Protein AF-A0A9P7J6Y4-F1 (afdb_monomer_lite)

Organism: NCBI:txid116603

Sequence (210 aa):
KTNIHIVAGDLIFDPNRITFMTLHFDVANHLHKDREAFKLTNIYGNPARERFLTIYTKHQCSSVRNSFHELLRDSVIGDDTSTLSDFIYDCSNRFRRAGGNSDLGHPVRTRLAILHRFAYENPHLLDWAEEEDESLSTPSAEDAKDSPIGEPLKKKRKRGQGGRTTKGEDFWSKVEMWFEARQKQWGDSWGTPGWTAYVCLTVWLHIKLT

Radius of gyration: 19.56 Å; chains: 1; bounding box: 46×41×61 Å

Foldseek 3Di:
DQDLLLVLLQQVLDLQDLALQCSLVVSLVVCVVCVVVSVNPVQPPDPVSVVLVSLVSNLSSLVNVLVLLVLLLQCQDDPNNDFLVVSLQVSCQRRPPPHRPDDDPPSSSLSSLVSSVVCNVCVVQSLDRPDRPPVSPRPPPDPDDDDDDDDDDDPPPPRDDDDDDDPLSHPSSVSSVVVVVQCVVQNSDCPGPSNVVVSVVSVVVSVVVD

Structure (mmCIF, N/CA/C/O backbone):
data_AF-A0A9P7J6Y4-F1
#
_entry.id   AF-A0A9P7J6Y4-F1
#
loop_
_atom_site.group_PDB
_atom_site.id
_atom_site.type_symbol
_atom_site.label_atom_id
_atom_site.label_alt_id
_atom_site.label_comp_id
_atom_site.label_asym_id
_atom_site.label_entity_id
_atom_site.label_seq_id
_atom_site.pdbx_PDB_ins_code
_atom_site.Cartn_x
_atom_site.Cartn_y
_atom_site.Cartn_z
_atom_site.occupancy
_atom_site.B_iso_or_equiv
_atom_site.auth_seq_id
_atom_site.auth_comp_id
_atom_site.auth_asym_id
_atom_site.auth_atom_id
_atom_site.pdbx_PDB_model_num
ATOM 1 N N . LYS A 1 1 ? -5.327 -7.037 22.271 1.00 44.28 1 LYS A N 1
ATOM 2 C CA . LYS A 1 1 ? -5.093 -5.622 21.899 1.00 44.28 1 LYS A CA 1
ATOM 3 C C . LYS A 1 1 ? -5.439 -5.480 20.426 1.00 44.28 1 LYS A C 1
ATOM 5 O O . LYS A 1 1 ? -4.933 -6.275 19.645 1.00 44.28 1 LYS A O 1
ATOM 10 N N . THR A 1 2 ? -6.320 -4.550 20.068 1.00 60.53 2 THR A N 1
ATOM 11 C CA . THR A 1 2 ? -6.608 -4.225 18.664 1.00 60.53 2 THR A CA 1
ATOM 12 C C . THR A 1 2 ? -5.381 -3.566 18.076 1.00 60.53 2 THR A C 1
ATOM 14 O O . THR A 1 2 ? -5.008 -2.478 18.504 1.00 60.53 2 THR A O 1
ATOM 17 N N . ASN A 1 3 ? -4.702 -4.260 17.169 1.00 85.06 3 ASN A N 1
ATOM 18 C CA . ASN A 1 3 ? -3.502 -3.726 16.555 1.00 85.06 3 ASN A CA 1
ATOM 19 C C . ASN A 1 3 ? -3.890 -3.045 15.242 1.00 85.06 3 ASN A C 1
ATOM 21 O O . ASN A 1 3 ? -3.873 -3.666 14.183 1.00 85.06 3 ASN A O 1
ATOM 25 N N . ILE A 1 4 ? -4.296 -1.776 15.338 1.00 92.44 4 ILE A N 1
ATOM 26 C CA . ILE A 1 4 ? -4.683 -0.937 14.190 1.00 92.44 4 ILE A CA 1
ATOM 27 C C . ILE A 1 4 ? -3.567 -0.913 13.139 1.00 92.44 4 ILE A C 1
ATOM 29 O O . ILE A 1 4 ? -3.855 -0.909 11.949 1.00 92.44 4 ILE A O 1
ATOM 33 N N . HIS A 1 5 ? -2.308 -1.002 13.575 1.00 92.56 5 HIS A N 1
ATOM 34 C CA . HIS A 1 5 ? -1.152 -1.141 12.696 1.00 92.56 5 HIS A CA 1
ATOM 35 C C . HIS A 1 5 ? -1.221 -2.401 11.820 1.00 92.56 5 HIS A C 1
ATOM 37 O O . HIS A 1 5 ? -0.948 -2.322 10.632 1.00 92.56 5 HIS A O 1
ATOM 43 N N . ILE A 1 6 ? -1.637 -3.550 12.372 1.00 91.50 6 ILE A N 1
ATOM 44 C CA . ILE A 1 6 ? -1.804 -4.794 11.597 1.00 91.50 6 ILE A CA 1
ATOM 45 C C . ILE A 1 6 ? -2.938 -4.640 10.584 1.00 91.50 6 ILE A C 1
ATOM 47 O O . ILE A 1 6 ? -2.778 -5.036 9.439 1.00 91.50 6 ILE A O 1
ATOM 51 N N . VAL A 1 7 ? -4.062 -4.029 10.974 1.00 94.00 7 VAL A N 1
ATOM 52 C CA . VAL A 1 7 ? -5.184 -3.788 10.047 1.00 94.00 7 VAL A CA 1
ATOM 53 C C . VAL A 1 7 ? -4.759 -2.857 8.908 1.00 94.00 7 VAL A C 1
ATOM 55 O O . VAL A 1 7 ? -5.072 -3.116 7.750 1.00 94.00 7 VAL A O 1
ATOM 58 N N . ALA A 1 8 ? -4.022 -1.792 9.226 1.00 95.94 8 ALA A N 1
ATOM 59 C CA . ALA A 1 8 ? -3.450 -0.892 8.232 1.00 95.94 8 ALA A CA 1
ATOM 60 C C . ALA A 1 8 ? -2.421 -1.606 7.337 1.00 95.94 8 ALA A C 1
ATOM 62 O O . ALA A 1 8 ? -2.424 -1.372 6.134 1.00 95.94 8 ALA A O 1
ATOM 63 N N . GLY A 1 9 ? -1.601 -2.499 7.902 1.00 94.31 9 GLY A N 1
ATOM 64 C CA . GLY A 1 9 ? -0.662 -3.367 7.186 1.00 94.31 9 GLY A CA 1
ATOM 65 C C . GLY A 1 9 ? -1.358 -4.295 6.188 1.00 94.31 9 GLY A C 1
ATOM 66 O O . GLY A 1 9 ? -1.033 -4.299 5.005 1.00 94.31 9 GLY A O 1
ATOM 67 N N . ASP A 1 10 ? -2.390 -5.011 6.629 1.00 92.44 10 ASP A N 1
ATOM 68 C CA . ASP A 1 10 ? -3.159 -5.899 5.755 1.00 92.44 10 ASP A CA 1
ATOM 69 C C . ASP A 1 10 ? -3.843 -5.105 4.628 1.00 92.44 10 ASP A C 1
ATOM 71 O O . ASP A 1 10 ? -3.805 -5.509 3.466 1.00 92.44 10 ASP A O 1
ATOM 75 N N . LEU A 1 11 ? -4.424 -3.941 4.946 1.00 95.00 11 LEU A N 1
ATOM 76 C CA . LEU A 1 11 ? -5.097 -3.096 3.958 1.00 95.00 11 LEU A CA 1
ATOM 77 C C . LEU A 1 11 ? -4.126 -2.433 2.981 1.00 95.00 11 LEU A C 1
ATOM 79 O O . LEU A 1 11 ? -4.446 -2.365 1.796 1.00 95.00 11 LEU A O 1
ATOM 83 N N . ILE A 1 12 ? -2.953 -1.956 3.419 1.00 95.31 12 ILE A N 1
ATOM 84 C CA . ILE A 1 12 ? -1.948 -1.407 2.493 1.00 95.31 12 ILE A CA 1
ATOM 85 C C . ILE A 1 12 ? -1.415 -2.494 1.556 1.00 95.31 12 ILE A C 1
ATOM 87 O O . ILE A 1 12 ? -1.011 -2.187 0.434 1.00 95.31 12 ILE A O 1
ATOM 91 N N . PHE A 1 13 ? -1.458 -3.757 1.985 1.00 91.50 13 PHE A N 1
ATOM 92 C CA . PHE A 1 13 ? -1.005 -4.924 1.234 1.00 91.50 13 PHE A CA 1
ATOM 93 C C . PHE A 1 13 ? -2.084 -5.550 0.330 1.00 91.50 13 PHE A C 1
ATOM 95 O O . PHE A 1 13 ? -1.788 -6.480 -0.421 1.00 91.50 13 PHE A O 1
ATOM 102 N N . ASP A 1 14 ? -3.309 -5.016 0.338 1.00 92.38 14 ASP A N 1
ATOM 103 C CA . ASP A 1 14 ? -4.409 -5.454 -0.529 1.00 92.38 14 ASP A CA 1
ATOM 104 C C . ASP A 1 14 ? -3.998 -5.391 -2.019 1.00 92.38 14 ASP A C 1
ATOM 106 O O . ASP A 1 14 ? -3.542 -4.340 -2.490 1.00 92.38 14 ASP A O 1
ATOM 110 N N . PRO A 1 15 ? -4.142 -6.488 -2.791 1.00 92.00 15 PRO A N 1
ATOM 111 C CA . PRO A 1 15 ? -3.762 -6.528 -4.203 1.00 92.00 15 PRO A CA 1
ATOM 112 C C . PRO A 1 15 ? -4.526 -5.547 -5.099 1.00 92.00 15 PRO A C 1
ATOM 114 O O . PRO A 1 15 ? -4.040 -5.232 -6.181 1.00 92.00 15 PRO A O 1
ATOM 117 N N . ASN A 1 16 ? -5.700 -5.069 -4.689 1.00 91.69 16 ASN A N 1
ATOM 118 C CA . ASN A 1 16 ? -6.530 -4.165 -5.489 1.00 91.69 16 ASN A CA 1
ATOM 119 C C . ASN A 1 16 ? -6.402 -2.700 -5.055 1.00 91.69 16 ASN A C 1
ATOM 121 O O . ASN A 1 16 ? -7.005 -1.816 -5.665 1.00 91.69 16 ASN A O 1
ATOM 125 N N . ARG A 1 17 ? -5.621 -2.413 -4.008 1.00 94.31 17 ARG A N 1
ATOM 126 C CA . ARG A 1 17 ? -5.471 -1.052 -3.499 1.00 94.31 17 ARG A CA 1
ATOM 127 C C . ARG A 1 17 ? -4.563 -0.218 -4.394 1.00 94.31 17 ARG A C 1
ATOM 129 O O . ARG A 1 17 ? -3.351 -0.430 -4.442 1.00 94.31 17 ARG A O 1
ATOM 136 N N . ILE A 1 18 ? -5.151 0.805 -4.997 1.00 94.31 18 ILE A N 1
ATOM 137 C CA . ILE A 1 18 ? -4.430 1.875 -5.695 1.00 94.31 18 ILE A CA 1
ATOM 138 C C . ILE A 1 18 ? -4.430 3.197 -4.923 1.00 94.31 18 ILE A C 1
ATOM 140 O O . ILE A 1 18 ? -3.689 4.093 -5.298 1.00 94.31 18 ILE A O 1
ATOM 144 N N . THR A 1 19 ? -5.224 3.301 -3.849 1.00 95.06 19 THR A N 1
ATOM 145 C CA . THR A 1 19 ? -5.326 4.480 -2.980 1.00 95.06 19 THR A CA 1
ATOM 146 C C . THR A 1 19 ? -4.636 4.248 -1.633 1.00 95.06 19 THR A C 1
ATOM 148 O O . THR A 1 19 ? -4.929 3.308 -0.892 1.00 95.06 19 THR A O 1
ATOM 151 N N . PHE A 1 20 ? -3.711 5.127 -1.289 1.00 95.44 20 PHE A N 1
ATOM 152 C CA . PHE A 1 20 ? -2.847 5.111 -0.116 1.00 95.44 20 PHE A CA 1
ATOM 153 C C . PHE A 1 20 ? -3.149 6.292 0.820 1.00 95.44 20 PHE A C 1
ATOM 155 O O . PHE A 1 20 ? -3.147 6.142 2.046 1.00 95.44 20 PHE A O 1
ATOM 162 N N . MET A 1 21 ? -3.489 7.462 0.281 1.00 94.56 21 MET A N 1
ATOM 163 C CA . MET A 1 21 ? -3.752 8.675 1.059 1.00 94.56 21 MET A CA 1
ATOM 164 C C . MET A 1 21 ? -5.022 8.558 1.908 1.00 94.56 21 MET A C 1
ATOM 166 O O . MET A 1 21 ? -5.104 9.103 3.014 1.00 94.56 21 MET A O 1
ATOM 170 N N . THR A 1 22 ? -5.975 7.753 1.449 1.00 95.38 22 THR A N 1
ATOM 171 C CA . THR A 1 22 ? -7.260 7.491 2.107 1.00 95.38 22 THR A CA 1
ATOM 172 C C . THR A 1 22 ? -7.281 6.221 2.963 1.00 95.38 22 THR A C 1
ATOM 174 O O . THR A 1 22 ? -8.330 5.892 3.511 1.00 95.38 22 THR A O 1
ATOM 177 N N . LEU A 1 23 ? -6.134 5.554 3.180 1.00 96.88 23 LEU A N 1
ATOM 178 C CA . LEU A 1 23 ? -6.031 4.296 3.948 1.00 96.88 23 LEU A CA 1
ATOM 179 C C . LEU A 1 23 ? -6.725 4.356 5.321 1.00 96.88 23 LEU A C 1
ATOM 181 O O . LEU A 1 23 ? -7.363 3.400 5.754 1.00 96.88 23 LEU A O 1
ATOM 185 N N . HIS A 1 24 ? -6.635 5.499 6.002 1.00 96.69 24 HIS A N 1
ATOM 186 C CA . HIS A 1 24 ? -7.235 5.694 7.319 1.00 96.69 24 HIS A CA 1
ATOM 187 C C . HIS A 1 24 ? -8.768 5.624 7.320 1.00 96.69 24 HIS A C 1
ATOM 189 O O . HIS A 1 24 ? -9.342 5.211 8.328 1.00 96.69 24 HIS A O 1
ATOM 195 N N . PHE A 1 25 ? -9.435 5.984 6.218 1.00 97.25 25 PHE A N 1
ATOM 196 C CA . PHE A 1 25 ? -10.884 5.818 6.094 1.00 97.25 25 PHE A CA 1
ATOM 197 C C . PHE A 1 25 ? -11.259 4.339 6.019 1.00 97.25 25 PHE A C 1
ATOM 199 O O . PHE A 1 25 ? -12.181 3.906 6.708 1.00 97.25 25 PHE A O 1
ATOM 206 N N . ASP A 1 26 ? -10.507 3.547 5.257 1.00 97.25 26 ASP A N 1
ATOM 207 C CA . ASP A 1 26 ? -10.752 2.110 5.127 1.00 97.25 26 ASP A CA 1
ATOM 208 C C . ASP A 1 26 ? -10.489 1.369 6.437 1.00 97.25 26 ASP A C 1
ATOM 210 O O . ASP A 1 26 ? -11.295 0.535 6.854 1.00 97.25 26 ASP A O 1
ATOM 214 N N . VAL A 1 27 ? -9.409 1.729 7.139 1.00 96.94 27 VAL A N 1
ATOM 215 C CA . VAL A 1 27 ? -9.121 1.202 8.478 1.00 96.94 27 VAL A CA 1
ATOM 216 C C . VAL A 1 27 ? -10.241 1.577 9.451 1.00 96.94 27 VAL A C 1
ATOM 218 O O . VAL A 1 27 ? -10.748 0.703 10.149 1.00 96.94 27 VAL A O 1
ATOM 221 N N . ALA A 1 28 ? -10.680 2.839 9.483 1.00 96.38 28 ALA A N 1
ATOM 222 C CA . ALA A 1 28 ? -11.767 3.274 10.364 1.00 96.38 28 ALA A CA 1
ATOM 223 C C . ALA A 1 28 ? -13.086 2.537 10.073 1.00 96.38 28 ALA A C 1
ATOM 225 O O . ALA A 1 28 ? -13.770 2.104 11.004 1.00 96.38 28 ALA A O 1
ATOM 226 N N . ASN A 1 29 ? -13.410 2.335 8.793 1.00 96.50 29 ASN A N 1
ATOM 227 C CA . ASN A 1 29 ? -14.579 1.573 8.361 1.00 96.50 29 ASN A CA 1
ATOM 228 C C . ASN A 1 29 ? -14.500 0.106 8.809 1.00 96.50 29 ASN A C 1
ATOM 230 O O . ASN A 1 29 ? -15.494 -0.440 9.288 1.00 96.50 29 ASN A O 1
ATOM 234 N N . HIS A 1 30 ? -13.330 -0.526 8.692 1.00 95.00 30 HIS A N 1
ATOM 235 C CA . HIS A 1 30 ? -13.099 -1.897 9.154 1.00 95.00 30 HIS A CA 1
ATOM 236 C C . HIS A 1 30 ? -13.257 -2.001 10.680 1.00 95.00 30 HIS A C 1
ATOM 238 O O . HIS A 1 30 ? -14.009 -2.842 11.169 1.00 95.00 30 HIS A O 1
ATOM 244 N N . LEU A 1 31 ? -12.643 -1.086 11.437 1.00 95.25 31 LEU A N 1
ATOM 245 C CA . LEU A 1 31 ? -12.774 -1.036 12.898 1.00 95.25 31 LEU A CA 1
ATOM 246 C C . LEU A 1 31 ? -14.225 -0.825 13.351 1.00 95.25 31 LEU A C 1
ATOM 248 O O . LEU A 1 31 ? -14.620 -1.369 14.381 1.00 95.25 31 LEU A O 1
ATOM 252 N N . HIS A 1 32 ? -15.017 -0.060 12.593 1.00 95.25 32 HIS A N 1
ATOM 253 C CA . HIS A 1 32 ? -16.421 0.182 12.913 1.00 95.25 32 HIS A CA 1
ATOM 254 C C . HIS A 1 32 ? -17.291 -1.053 12.675 1.00 95.25 32 HIS A C 1
ATOM 256 O O . HIS A 1 32 ? -18.095 -1.403 13.541 1.00 95.25 32 HIS A O 1
ATOM 262 N N . LYS A 1 33 ? -17.115 -1.721 11.526 1.00 95.31 33 LYS A N 1
ATOM 263 C CA . LYS A 1 33 ? -17.842 -2.952 11.177 1.00 95.31 33 LYS A CA 1
ATOM 264 C C . LYS A 1 33 ? -17.574 -4.064 12.192 1.00 95.31 33 LYS A C 1
ATOM 266 O O . LYS A 1 33 ? -18.517 -4.663 12.696 1.00 95.31 33 LYS A O 1
ATOM 271 N N . ASP A 1 34 ? -16.313 -4.232 12.584 1.00 93.75 34 ASP A N 1
ATOM 272 C CA . ASP A 1 34 ? -15.872 -5.315 13.470 1.00 93.75 34 ASP A CA 1
ATOM 273 C C . ASP A 1 34 ? -15.613 -4.839 14.907 1.00 93.75 34 ASP A C 1
ATOM 275 O O . ASP A 1 34 ? -14.805 -5.405 15.652 1.00 93.75 34 ASP A O 1
ATOM 279 N N . ARG A 1 35 ? -16.310 -3.778 15.331 1.00 93.44 35 ARG A N 1
ATOM 280 C CA . ARG A 1 35 ? -16.108 -3.138 16.641 1.00 93.44 35 ARG A CA 1
ATOM 281 C C . ARG A 1 35 ? -16.234 -4.097 17.822 1.00 93.44 35 ARG A C 1
ATOM 283 O O . ARG A 1 35 ? -15.576 -3.891 18.837 1.00 93.44 35 ARG A O 1
ATOM 290 N N . GLU A 1 36 ? -17.052 -5.140 17.713 1.00 93.25 36 GLU A N 1
ATOM 291 C CA . GLU A 1 36 ? -17.196 -6.166 18.751 1.00 93.25 36 GLU A CA 1
ATOM 292 C C . GLU A 1 36 ? -15.960 -7.064 18.829 1.00 93.25 36 GLU A C 1
ATOM 294 O O . GLU A 1 36 ? -15.376 -7.218 19.905 1.00 93.25 36 GLU A O 1
ATOM 299 N N . ALA A 1 37 ? -15.491 -7.566 17.684 1.00 90.94 37 ALA A N 1
ATOM 300 C CA . ALA A 1 37 ? -14.279 -8.379 17.589 1.00 90.94 37 ALA A CA 1
ATOM 301 C C . ALA A 1 37 ? -13.040 -7.609 18.079 1.00 90.94 37 ALA A C 1
ATOM 303 O O . ALA A 1 37 ? -12.168 -8.165 18.754 1.00 90.94 37 ALA A O 1
ATOM 304 N N . PHE A 1 38 ? -12.997 -6.303 17.810 1.00 90.94 38 PHE A N 1
ATOM 305 C CA . PHE A 1 38 ? -11.945 -5.402 18.273 1.00 90.94 38 PHE A CA 1
ATOM 306 C C . PHE A 1 38 ? -12.172 -4.827 19.680 1.00 90.94 38 PHE A C 1
ATOM 308 O O . PHE A 1 38 ? -11.339 -4.055 20.159 1.00 90.94 38 PHE A O 1
ATOM 315 N N . LYS A 1 39 ? -13.256 -5.200 20.374 1.00 93.12 39 LYS A N 1
ATOM 316 C CA . LYS A 1 39 ? -13.594 -4.703 21.722 1.00 93.12 39 LYS A CA 1
ATOM 317 C C . LYS A 1 39 ? -13.647 -3.164 21.809 1.00 93.12 39 LYS A C 1
ATOM 319 O O . LYS A 1 39 ? -13.233 -2.584 22.808 1.00 93.12 39 LYS A O 1
ATOM 324 N N . LEU A 1 40 ? -14.148 -2.512 20.758 1.00 94.06 40 LEU A N 1
ATOM 325 C CA . LEU A 1 40 ? -14.307 -1.055 20.620 1.00 94.06 40 LEU A CA 1
ATOM 326 C C . LEU A 1 40 ? -15.755 -0.589 20.854 1.00 94.06 40 LEU A C 1
ATOM 328 O O . LEU A 1 40 ? -16.098 0.555 20.560 1.00 94.06 40 LEU A O 1
ATOM 332 N N . THR A 1 41 ? -16.629 -1.452 21.373 1.00 94.62 41 THR A N 1
ATOM 333 C CA . THR A 1 41 ? -18.056 -1.147 21.595 1.00 94.62 41 THR A CA 1
ATOM 334 C C . THR A 1 41 ? -18.288 0.042 22.526 1.00 94.62 41 THR A C 1
ATOM 336 O O . THR A 1 41 ? -19.287 0.733 22.390 1.00 94.62 41 THR A O 1
ATOM 339 N N . ASN A 1 42 ? -17.357 0.318 23.442 1.00 95.38 42 ASN A N 1
ATOM 340 C CA . ASN A 1 42 ? -17.408 1.457 24.361 1.00 95.38 42 ASN A CA 1
ATOM 341 C C . ASN A 1 42 ? -16.839 2.765 23.774 1.00 95.38 42 ASN A C 1
ATOM 343 O O . ASN A 1 42 ? -16.882 3.800 24.448 1.00 95.38 42 ASN A O 1
ATOM 347 N N . ILE A 1 43 ? -16.239 2.718 22.583 1.00 95.00 43 ILE A N 1
ATOM 348 C CA . ILE A 1 43 ? -15.723 3.893 21.874 1.00 95.00 43 ILE A CA 1
ATOM 349 C C . ILE A 1 43 ? -16.824 4.474 21.000 1.00 95.00 43 ILE A C 1
ATOM 351 O O . ILE A 1 43 ? -17.112 5.665 21.101 1.00 95.00 43 ILE A O 1
ATOM 355 N N . TYR A 1 44 ? -17.447 3.628 20.179 1.00 94.62 44 TYR A N 1
ATOM 356 C CA . TYR A 1 44 ? -18.498 4.056 19.265 1.00 94.62 44 TYR A CA 1
ATOM 357 C C . TYR A 1 44 ? -19.752 4.504 20.029 1.00 94.62 44 TYR A C 1
ATOM 359 O O . TYR A 1 44 ? -20.206 3.826 20.948 1.00 94.62 44 TYR A O 1
ATOM 367 N N . GLY A 1 45 ? -20.295 5.663 19.657 1.00 94.50 45 GLY A N 1
ATOM 368 C CA . GLY A 1 45 ? -21.369 6.361 20.368 1.00 94.50 45 GLY A CA 1
ATOM 369 C C . GLY A 1 45 ? -20.881 7.425 21.360 1.00 94.50 45 GLY A C 1
ATOM 370 O O . GLY A 1 45 ? -21.698 8.172 21.894 1.00 94.50 45 GLY A O 1
ATOM 371 N N . ASN A 1 46 ? -19.567 7.543 21.596 1.00 97.12 46 ASN A N 1
ATOM 372 C CA . ASN A 1 46 ? -18.980 8.617 22.398 1.00 97.12 46 ASN A CA 1
ATOM 373 C C . ASN A 1 46 ? -18.095 9.531 21.520 1.00 97.12 46 ASN A C 1
ATOM 375 O O . ASN A 1 46 ? -16.981 9.133 21.170 1.00 97.12 46 ASN A O 1
ATOM 379 N N . PRO A 1 47 ? -18.516 10.780 21.229 1.00 95.94 47 PRO A N 1
ATOM 380 C CA . PRO A 1 47 ? -17.799 11.666 20.305 1.00 95.94 47 PRO A CA 1
ATOM 381 C C . PRO A 1 47 ? -16.340 11.949 20.687 1.00 95.94 47 PRO A C 1
ATOM 383 O O . PRO A 1 47 ? -15.472 12.048 19.821 1.00 95.94 47 PRO A O 1
ATOM 386 N N . ALA A 1 48 ? -16.040 12.062 21.985 1.00 96.00 48 ALA A N 1
ATOM 387 C CA . ALA A 1 48 ? -14.679 12.316 22.450 1.00 96.00 48 ALA A CA 1
ATOM 388 C C . ALA A 1 48 ? -13.767 11.102 22.210 1.00 96.00 48 ALA A C 1
ATOM 390 O O . ALA A 1 48 ? -12.642 11.254 21.728 1.00 96.00 48 ALA A O 1
ATOM 391 N N . ARG A 1 49 ? -14.263 9.889 22.490 1.00 95.56 49 ARG A N 1
ATOM 392 C CA . ARG A 1 49 ? -13.513 8.644 22.258 1.00 95.56 49 ARG A CA 1
ATOM 393 C C . ARG A 1 49 ? -13.342 8.355 20.769 1.00 95.56 49 ARG A C 1
ATOM 395 O O . ARG A 1 49 ? -12.256 7.956 20.359 1.00 95.56 49 ARG A O 1
ATOM 402 N N . GLU A 1 50 ? -14.367 8.603 19.956 1.00 95.94 50 GLU A N 1
ATOM 403 C CA . GLU A 1 50 ? -14.284 8.464 18.497 1.00 95.94 50 GLU A CA 1
ATOM 404 C C . GLU A 1 50 ? -13.270 9.433 17.881 1.00 95.94 50 GLU A C 1
ATOM 406 O O . GLU A 1 50 ? -12.482 9.040 17.014 1.00 95.94 50 GLU A O 1
ATOM 411 N N . ARG A 1 51 ? -13.218 10.680 18.368 1.00 95.44 51 ARG A N 1
ATOM 412 C CA . ARG A 1 51 ? -12.194 11.646 17.952 1.00 95.44 51 ARG A CA 1
ATOM 413 C C . ARG A 1 51 ? -10.789 11.132 18.263 1.00 95.44 51 ARG A C 1
ATOM 415 O O . ARG A 1 51 ? -9.916 11.194 17.399 1.00 95.44 51 ARG A O 1
ATOM 422 N N . PHE A 1 52 ? -10.579 10.589 19.462 1.00 94.81 52 PHE A N 1
ATOM 423 C CA . PHE A 1 52 ? -9.286 10.032 19.864 1.00 94.81 52 PHE A CA 1
ATOM 424 C C . PHE A 1 52 ? -8.890 8.8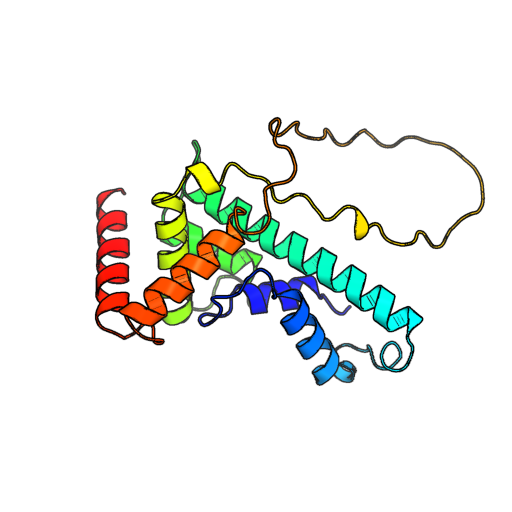21 19.006 1.00 94.81 52 PHE A C 1
ATOM 426 O O . PHE A 1 52 ? -7.766 8.751 18.509 1.00 94.81 52 PHE A O 1
ATOM 433 N N . LEU A 1 53 ? -9.834 7.904 18.761 1.00 95.12 53 LEU A N 1
ATOM 434 C CA . LEU A 1 53 ? -9.627 6.752 17.882 1.00 95.12 53 LEU A CA 1
ATOM 435 C C . LEU A 1 53 ? -9.273 7.189 16.455 1.00 95.12 53 LEU A C 1
ATOM 437 O O . LEU A 1 53 ? -8.394 6.595 15.834 1.00 95.12 53 LEU A O 1
ATOM 441 N N . THR A 1 54 ? -9.914 8.241 15.946 1.00 95.56 54 THR A N 1
ATOM 442 C CA . THR A 1 54 ? -9.647 8.784 14.607 1.00 95.56 54 THR A CA 1
ATOM 443 C C . THR A 1 54 ? -8.221 9.319 14.491 1.00 95.56 54 THR A C 1
ATOM 445 O O . THR A 1 54 ? -7.519 8.973 13.541 1.00 95.56 54 THR A O 1
ATOM 448 N N . ILE A 1 55 ? -7.769 10.123 15.461 1.00 94.69 55 ILE A N 1
ATOM 449 C CA . ILE A 1 55 ? -6.396 10.660 15.493 1.00 94.69 55 ILE A CA 1
ATOM 450 C C . ILE A 1 55 ? -5.387 9.511 15.529 1.00 94.69 55 ILE A C 1
ATOM 452 O O . ILE A 1 55 ? -4.483 9.446 14.695 1.00 94.69 55 ILE A O 1
ATOM 456 N N . TYR A 1 56 ? -5.590 8.557 16.438 1.00 94.75 56 TYR A N 1
ATOM 457 C CA . TYR A 1 56 ? -4.707 7.403 16.569 1.00 94.75 56 TYR A CA 1
ATOM 458 C C . TYR A 1 56 ? -4.678 6.542 15.296 1.00 94.75 56 TYR A C 1
ATOM 460 O O . TYR A 1 56 ? -3.613 6.108 14.862 1.00 94.75 56 TYR A O 1
ATOM 468 N N . THR A 1 57 ? -5.828 6.342 14.645 1.00 95.81 57 THR A N 1
ATOM 469 C CA . THR A 1 57 ? -5.926 5.598 13.379 1.00 95.81 57 THR A CA 1
ATOM 470 C C . THR A 1 57 ? -5.146 6.284 12.264 1.00 95.81 57 THR A C 1
ATOM 472 O O . THR A 1 57 ? -4.373 5.622 11.573 1.00 95.81 57 THR A O 1
ATOM 475 N N . LYS A 1 58 ? -5.286 7.609 12.115 1.00 95.50 58 LYS A N 1
ATOM 476 C CA . LYS A 1 58 ? -4.516 8.390 11.134 1.00 95.50 58 LYS A CA 1
ATOM 477 C C . LYS A 1 58 ? -3.013 8.249 11.357 1.00 95.50 58 LYS A C 1
ATOM 479 O O . LYS A 1 58 ? -2.294 7.957 10.406 1.00 95.50 58 LYS A O 1
ATOM 484 N N . HIS A 1 59 ? -2.566 8.367 12.607 1.00 93.75 59 HIS A N 1
ATOM 485 C CA . HIS A 1 59 ? -1.158 8.203 12.966 1.00 93.75 59 HIS A CA 1
ATOM 486 C C . HIS A 1 59 ? -0.627 6.808 12.595 1.00 93.75 59 HIS A C 1
ATOM 488 O O . HIS A 1 59 ? 0.421 6.688 11.966 1.00 93.75 59 HIS A O 1
ATOM 494 N N . GLN A 1 60 ? -1.360 5.737 12.926 1.00 95.00 60 GLN A N 1
ATOM 495 C CA . GLN A 1 60 ? -0.948 4.374 12.563 1.00 95.00 60 GLN A CA 1
ATOM 496 C C . GLN A 1 60 ? -0.898 4.163 11.046 1.00 95.00 60 GLN A C 1
ATOM 498 O O . GLN A 1 60 ? 0.043 3.552 10.549 1.00 95.00 60 GLN A O 1
ATOM 503 N N . CYS A 1 61 ? -1.865 4.703 10.300 1.00 95.56 61 CYS A N 1
ATOM 504 C CA . CYS A 1 61 ? -1.865 4.606 8.840 1.00 95.56 61 CYS A CA 1
ATOM 505 C C . CYS A 1 61 ? -0.681 5.353 8.221 1.00 95.56 61 CYS A C 1
ATOM 507 O O . CYS A 1 61 ? -0.038 4.814 7.327 1.00 95.56 61 CYS A O 1
ATOM 509 N N . SER A 1 62 ? -0.366 6.553 8.719 1.00 94.19 62 SER A N 1
ATOM 510 C CA . SER A 1 62 ? 0.811 7.311 8.281 1.00 94.19 62 SER A CA 1
ATOM 511 C C . SER A 1 62 ? 2.097 6.532 8.549 1.00 94.19 62 SER A C 1
ATOM 513 O O . SER A 1 62 ? 2.918 6.381 7.655 1.00 94.19 62 SER A O 1
ATOM 515 N N . SER A 1 63 ? 2.243 5.961 9.748 1.00 93.31 63 SER A N 1
ATOM 516 C CA . SER A 1 63 ? 3.410 5.150 10.109 1.00 93.31 63 SER A CA 1
ATOM 517 C C . SER A 1 63 ? 3.582 3.927 9.198 1.00 93.31 63 SER A C 1
ATOM 519 O O . SER A 1 63 ? 4.690 3.665 8.731 1.00 93.31 63 SER A O 1
ATOM 521 N N . VAL A 1 64 ? 2.495 3.208 8.890 1.00 95.38 64 VAL A N 1
ATOM 522 C CA . VAL A 1 64 ? 2.522 2.055 7.973 1.00 95.38 64 VAL A CA 1
ATOM 523 C C . VAL A 1 64 ? 2.908 2.475 6.555 1.00 95.38 64 VAL A C 1
ATOM 525 O O . VAL A 1 64 ? 3.767 1.837 5.949 1.00 95.38 64 VAL A O 1
ATOM 528 N N . ARG A 1 65 ? 2.322 3.560 6.031 1.00 95.38 65 ARG A N 1
ATOM 529 C CA . ARG A 1 65 ? 2.682 4.096 4.708 1.00 95.38 65 ARG A CA 1
ATOM 530 C C . ARG A 1 65 ? 4.140 4.522 4.642 1.00 95.38 65 ARG A C 1
ATOM 532 O O . ARG A 1 65 ? 4.822 4.125 3.707 1.00 95.38 65 ARG A O 1
ATOM 539 N N . ASN A 1 66 ? 4.625 5.244 5.650 1.00 93.75 66 ASN A N 1
ATOM 540 C CA . ASN A 1 66 ? 6.019 5.670 5.729 1.00 93.75 66 ASN A CA 1
ATOM 541 C C . ASN A 1 66 ? 6.949 4.459 5.736 1.00 93.75 66 ASN A C 1
ATOM 543 O O . ASN A 1 66 ? 7.895 4.410 4.960 1.00 93.75 66 ASN A O 1
ATOM 547 N N . SER A 1 67 ? 6.644 3.443 6.548 1.00 94.44 67 SER A N 1
ATOM 548 C CA . SER A 1 67 ? 7.436 2.213 6.578 1.00 94.44 67 SER A CA 1
ATOM 549 C C . SER A 1 67 ? 7.443 1.493 5.227 1.00 94.44 67 SER A C 1
ATOM 551 O O . SER A 1 67 ? 8.479 0.973 4.817 1.00 94.44 67 SER A O 1
ATOM 553 N N . PHE A 1 68 ? 6.311 1.477 4.517 1.00 95.69 68 PHE A N 1
ATOM 554 C CA . PHE A 1 68 ? 6.223 0.861 3.196 1.00 95.69 68 PHE A CA 1
ATOM 555 C C . PHE A 1 68 ? 6.981 1.667 2.132 1.00 95.69 68 PHE A C 1
ATOM 557 O O . PHE A 1 68 ? 7.678 1.084 1.303 1.00 95.69 68 PHE A O 1
ATOM 564 N N . HIS A 1 69 ? 6.913 2.997 2.199 1.00 94.69 69 HIS A N 1
ATOM 565 C CA . HIS A 1 69 ? 7.672 3.899 1.338 1.00 94.69 69 HIS A CA 1
ATOM 566 C C . HIS A 1 69 ? 9.182 3.745 1.557 1.00 94.69 69 HIS A C 1
ATOM 568 O O . HIS A 1 69 ? 9.929 3.636 0.590 1.00 94.69 69 HIS A O 1
ATOM 574 N N . GLU A 1 70 ? 9.641 3.664 2.808 1.00 93.38 70 GLU A N 1
ATOM 575 C CA . GLU A 1 70 ? 11.057 3.432 3.107 1.00 93.38 70 GLU A CA 1
ATOM 576 C C . GLU A 1 70 ? 11.549 2.096 2.552 1.00 93.38 70 GLU A C 1
ATOM 578 O O . GLU A 1 70 ? 12.635 2.047 1.991 1.00 93.38 70 GLU A O 1
ATOM 583 N N . LEU A 1 71 ? 10.736 1.040 2.635 1.00 94.06 71 LEU A N 1
ATOM 584 C CA . LEU A 1 71 ? 11.087 -0.267 2.076 1.00 94.06 71 LEU A CA 1
ATOM 585 C C . LEU A 1 71 ? 11.191 -0.217 0.544 1.00 94.06 71 LEU A C 1
ATOM 587 O O . LEU A 1 71 ? 12.137 -0.756 -0.022 1.00 94.06 71 LEU A O 1
ATOM 591 N N . LEU A 1 72 ? 10.266 0.483 -0.123 1.00 94.62 72 LEU A N 1
ATOM 592 C CA . LEU A 1 72 ? 10.360 0.756 -1.560 1.00 94.62 72 LEU A CA 1
ATOM 593 C C . LEU A 1 72 ? 11.636 1.529 -1.898 1.00 94.62 72 LEU A C 1
ATOM 595 O O . LEU A 1 72 ? 12.384 1.094 -2.768 1.00 94.62 72 LEU A O 1
ATOM 599 N N . ARG A 1 73 ? 11.915 2.632 -1.196 1.00 93.88 73 ARG A N 1
ATOM 600 C CA . ARG A 1 73 ? 13.123 3.432 -1.420 1.00 93.88 73 ARG A CA 1
ATOM 601 C C . ARG A 1 73 ? 14.380 2.590 -1.275 1.00 93.88 73 ARG A C 1
ATOM 603 O O . ARG A 1 73 ? 15.187 2.568 -2.195 1.00 93.88 73 ARG A O 1
ATOM 610 N N . ASP A 1 74 ? 14.527 1.911 -0.145 1.00 92.62 74 ASP A N 1
ATOM 611 C CA . ASP A 1 74 ? 15.743 1.171 0.183 1.00 92.62 74 ASP A CA 1
ATOM 612 C C . ASP A 1 74 ? 15.938 -0.024 -0.781 1.00 92.62 74 ASP A C 1
ATOM 614 O O . ASP A 1 74 ? 17.068 -0.407 -1.059 1.00 92.62 74 ASP A O 1
ATOM 618 N N . SER A 1 75 ? 14.860 -0.557 -1.381 1.00 93.44 75 SER A N 1
ATOM 619 C CA . SER A 1 75 ? 14.964 -1.595 -2.421 1.00 93.44 75 SER A CA 1
ATOM 620 C C . SER A 1 75 ? 15.502 -1.099 -3.768 1.00 93.44 75 SER A C 1
ATOM 622 O O . SER A 1 75 ? 16.103 -1.885 -4.497 1.00 93.44 75 SER A O 1
ATOM 624 N N . VAL A 1 76 ? 15.326 0.188 -4.103 1.00 91.69 76 VAL A N 1
ATOM 625 C CA . VAL A 1 76 ? 15.699 0.740 -5.423 1.00 91.69 76 VAL A CA 1
ATOM 626 C C . VAL A 1 76 ? 16.837 1.764 -5.395 1.00 91.69 76 VAL A C 1
ATOM 628 O O . VAL A 1 76 ? 17.444 2.010 -6.436 1.00 91.69 76 VAL A O 1
ATOM 631 N N . ILE A 1 77 ? 17.130 2.373 -4.244 1.00 87.94 77 ILE A N 1
ATOM 632 C CA . ILE A 1 77 ? 18.161 3.401 -4.068 1.00 87.94 77 ILE A CA 1
ATOM 633 C C . ILE A 1 7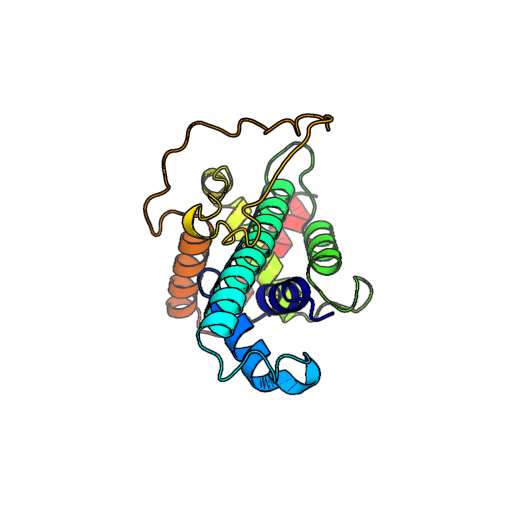7 ? 19.061 3.023 -2.891 1.00 87.94 77 ILE A C 1
ATOM 635 O O . ILE A 1 77 ? 18.582 2.780 -1.786 1.00 87.94 77 ILE A O 1
ATOM 639 N N . GLY A 1 78 ? 20.373 3.101 -3.108 1.00 84.31 78 GLY A N 1
ATOM 640 C CA . GLY A 1 78 ? 21.394 2.935 -2.076 1.00 84.31 78 GLY A CA 1
ATOM 641 C C . GLY A 1 78 ? 22.365 1.809 -2.401 1.00 84.31 78 GLY A C 1
ATOM 642 O O . GLY A 1 78 ? 22.343 1.259 -3.497 1.00 84.31 78 GLY A O 1
ATOM 643 N N . ASP A 1 79 ? 23.218 1.481 -1.437 1.00 80.31 79 ASP A N 1
ATOM 644 C CA . ASP A 1 79 ? 24.176 0.377 -1.570 1.00 80.31 79 ASP A CA 1
ATOM 645 C C . ASP A 1 79 ? 23.511 -0.992 -1.317 1.00 80.31 79 ASP A C 1
ATOM 647 O O . ASP A 1 79 ? 24.004 -2.018 -1.778 1.00 80.31 79 ASP A O 1
ATOM 651 N N . ASP A 1 80 ? 22.357 -0.991 -0.638 1.00 81.12 80 ASP A N 1
ATOM 652 C CA . ASP A 1 80 ? 21.604 -2.180 -0.219 1.00 81.12 80 ASP A CA 1
ATOM 653 C C . ASP A 1 80 ? 20.353 -2.431 -1.092 1.00 81.12 80 ASP A C 1
ATOM 655 O O . ASP A 1 80 ? 19.333 -2.919 -0.599 1.00 81.12 80 ASP A O 1
ATOM 659 N N . THR A 1 81 ? 20.396 -2.088 -2.389 1.00 88.94 81 THR A N 1
ATOM 660 C CA . THR A 1 81 ? 19.281 -2.398 -3.307 1.00 88.94 81 THR A CA 1
ATOM 661 C C . THR A 1 81 ? 19.006 -3.897 -3.336 1.00 88.94 81 THR A C 1
ATOM 663 O O . THR A 1 81 ? 19.941 -4.701 -3.330 1.00 88.94 81 THR A O 1
ATOM 666 N N . SER A 1 82 ? 17.736 -4.283 -3.428 1.00 88.94 82 SER A N 1
ATOM 667 C CA . SER A 1 82 ? 17.325 -5.683 -3.344 1.00 88.94 82 SER A CA 1
ATOM 668 C C . SER A 1 82 ? 16.658 -6.171 -4.626 1.00 88.94 82 SER A C 1
ATOM 670 O O . SER A 1 82 ? 16.169 -5.395 -5.451 1.00 88.94 82 SER A O 1
ATOM 672 N N . THR A 1 83 ? 16.658 -7.490 -4.831 1.00 90.62 83 THR A N 1
ATOM 673 C CA . THR A 1 83 ? 15.933 -8.073 -5.963 1.00 90.62 83 THR A CA 1
ATOM 674 C C . THR A 1 83 ? 14.427 -7.936 -5.744 1.00 90.62 83 THR A C 1
ATOM 676 O O . THR A 1 83 ? 13.951 -7.856 -4.610 1.00 90.62 83 THR A O 1
ATOM 679 N N . LEU A 1 84 ? 13.631 -8.003 -6.817 1.00 90.50 84 LEU A N 1
ATOM 680 C CA . LEU A 1 84 ? 12.168 -8.019 -6.685 1.00 90.50 84 LEU A CA 1
ATOM 681 C C . LEU A 1 84 ? 11.675 -9.147 -5.765 1.00 90.50 84 LEU A C 1
ATOM 683 O O . LEU A 1 84 ? 10.683 -8.974 -5.060 1.00 90.50 84 LEU A O 1
ATOM 687 N N . SER A 1 85 ? 12.353 -10.298 -5.771 1.00 90.44 85 SER A N 1
ATOM 688 C CA . SER A 1 85 ? 11.998 -11.426 -4.908 1.00 90.44 85 SER A CA 1
ATOM 689 C C . SER A 1 85 ? 12.219 -11.091 -3.432 1.00 90.44 85 SER A C 1
ATOM 691 O O . SER A 1 85 ? 11.324 -11.323 -2.618 1.00 90.44 85 SER A O 1
ATOM 693 N N . ASP A 1 86 ? 13.366 -10.497 -3.101 1.00 91.62 86 ASP A N 1
ATOM 694 C CA . ASP A 1 86 ? 13.708 -10.099 -1.731 1.00 91.62 86 ASP A CA 1
ATOM 695 C C . ASP A 1 86 ? 12.795 -8.972 -1.241 1.00 91.62 86 ASP A C 1
ATOM 697 O O . ASP A 1 86 ? 12.223 -9.065 -0.157 1.00 91.62 86 ASP A O 1
ATOM 701 N N . PHE A 1 87 ? 12.544 -7.964 -2.084 1.00 92.75 87 PHE A N 1
ATOM 702 C CA . PHE A 1 87 ? 11.584 -6.897 -1.803 1.00 92.75 87 PHE A CA 1
ATOM 703 C C . PHE A 1 87 ? 10.187 -7.449 -1.481 1.00 92.75 87 PHE A C 1
ATOM 705 O O . PHE A 1 87 ? 9.562 -7.062 -0.489 1.00 92.75 87 PHE A O 1
ATOM 712 N N . ILE A 1 88 ? 9.680 -8.374 -2.304 1.00 92.19 88 ILE A N 1
ATOM 713 C CA . ILE A 1 88 ? 8.370 -9.003 -2.097 1.00 92.19 88 ILE A CA 1
ATOM 714 C C . ILE A 1 88 ? 8.348 -9.784 -0.776 1.00 92.19 88 ILE A C 1
ATOM 716 O O . ILE A 1 88 ? 7.359 -9.712 -0.034 1.00 92.19 88 ILE A O 1
ATOM 720 N N . TYR A 1 89 ? 9.415 -10.524 -0.477 1.00 91.31 89 TYR A N 1
ATOM 721 C CA . TYR A 1 89 ? 9.555 -11.282 0.763 1.00 91.31 89 TYR A CA 1
ATOM 722 C C . TYR A 1 89 ? 9.555 -10.362 1.992 1.00 91.31 89 TYR A C 1
ATOM 724 O O . TYR A 1 89 ? 8.764 -10.569 2.919 1.00 91.31 89 TYR A O 1
ATOM 732 N N . ASP A 1 90 ? 10.345 -9.291 1.965 1.00 91.94 90 ASP A N 1
ATOM 733 C CA . ASP A 1 90 ? 10.431 -8.310 3.046 1.00 91.94 90 ASP A CA 1
ATOM 734 C C . ASP A 1 90 ? 9.104 -7.593 3.285 1.00 91.94 90 ASP A C 1
ATOM 736 O O . ASP A 1 90 ? 8.657 -7.479 4.433 1.00 91.94 90 ASP A O 1
ATOM 740 N N . CYS A 1 91 ? 8.417 -7.172 2.219 1.00 92.75 91 CYS A N 1
ATOM 741 C CA . CYS A 1 91 ? 7.087 -6.581 2.350 1.00 92.75 91 CYS A CA 1
ATOM 742 C C . CYS A 1 91 ? 6.104 -7.553 3.015 1.00 92.75 91 CYS A C 1
ATOM 744 O O . CYS A 1 91 ? 5.326 -7.169 3.891 1.00 92.75 91 CYS A O 1
ATOM 746 N N . SER A 1 92 ? 6.158 -8.826 2.627 1.00 90.88 92 SER A N 1
ATOM 747 C CA . SER A 1 92 ? 5.264 -9.861 3.148 1.00 90.88 92 SER A CA 1
ATOM 748 C C . SER A 1 92 ? 5.516 -10.155 4.619 1.00 90.88 92 SER A C 1
ATOM 750 O O . SER A 1 92 ? 4.566 -10.358 5.371 1.00 90.88 92 SER A O 1
ATOM 752 N N . ASN A 1 93 ? 6.776 -10.137 5.047 1.00 88.94 93 ASN A N 1
ATOM 753 C CA . ASN A 1 93 ? 7.137 -10.309 6.450 1.00 88.94 93 ASN A CA 1
ATOM 754 C C . ASN A 1 93 ? 6.688 -9.144 7.329 1.00 88.94 93 ASN A C 1
ATOM 756 O O . ASN A 1 93 ? 6.343 -9.364 8.490 1.00 88.94 93 ASN A O 1
ATOM 760 N N . ARG A 1 94 ? 6.695 -7.916 6.801 1.00 90.19 94 ARG A N 1
ATOM 761 C CA . ARG A 1 94 ? 6.379 -6.720 7.593 1.00 90.19 94 ARG A CA 1
ATOM 762 C C . ARG A 1 94 ? 4.895 -6.380 7.635 1.00 90.19 94 ARG A C 1
ATOM 764 O O . ARG A 1 94 ? 4.405 -5.999 8.693 1.00 90.19 94 ARG A O 1
ATOM 771 N N . PHE A 1 95 ? 4.182 -6.505 6.517 1.00 91.00 95 PHE A N 1
ATOM 772 C CA . PHE A 1 95 ? 2.818 -5.974 6.401 1.00 91.00 95 PHE A CA 1
ATOM 773 C C . PHE A 1 95 ? 1.725 -7.040 6.417 1.00 91.00 95 PHE A C 1
ATOM 775 O O . PHE A 1 95 ? 0.587 -6.719 6.748 1.00 91.00 95 PHE A O 1
ATOM 782 N N . ARG A 1 96 ? 2.042 -8.306 6.115 1.00 84.56 96 ARG A N 1
ATOM 783 C CA . ARG A 1 96 ? 1.041 -9.379 6.086 1.00 84.56 96 ARG A CA 1
ATOM 784 C C . ARG A 1 96 ? 0.901 -10.042 7.453 1.00 84.56 96 ARG A C 1
ATOM 786 O O . ARG A 1 96 ? 1.851 -10.626 7.974 1.00 84.56 96 ARG A O 1
ATOM 793 N N . ARG A 1 97 ? -0.324 -10.101 7.978 1.00 78.56 97 ARG A N 1
ATOM 794 C CA . ARG A 1 97 ? -0.643 -10.736 9.271 1.00 78.56 97 ARG A CA 1
ATOM 795 C C . ARG A 1 97 ? -0.264 -12.220 9.396 1.00 78.56 97 ARG A C 1
ATOM 797 O O . ARG A 1 97 ? -0.099 -12.699 10.513 1.00 78.56 97 ARG A O 1
ATOM 804 N N . ALA A 1 98 ? -0.131 -12.949 8.285 1.00 67.25 98 ALA A N 1
ATOM 805 C CA . ALA A 1 98 ? 0.115 -14.397 8.280 1.00 67.25 98 ALA A CA 1
ATOM 806 C C . ALA A 1 98 ? 1.603 -14.828 8.275 1.00 67.25 98 ALA A C 1
ATOM 808 O O . ALA A 1 98 ? 1.868 -16.027 8.301 1.00 67.25 98 ALA A O 1
ATOM 809 N N . GLY A 1 99 ? 2.573 -13.902 8.255 1.00 55.75 99 GLY A N 1
ATOM 810 C CA . GLY A 1 99 ? 4.009 -14.238 8.182 1.00 55.75 99 GLY A CA 1
ATOM 811 C C . GLY A 1 99 ? 4.442 -14.814 6.819 1.00 55.75 99 GLY A C 1
ATOM 812 O O . GLY A 1 99 ? 3.621 -15.342 6.068 1.00 55.75 99 GLY A O 1
ATOM 813 N N . GLY A 1 100 ? 5.721 -14.675 6.454 1.00 55.44 100 GLY A N 1
ATOM 814 C CA . GLY A 1 100 ? 6.253 -14.811 5.083 1.00 55.44 100 GLY A CA 1
ATOM 815 C C . GLY A 1 100 ? 6.222 -16.178 4.390 1.00 55.44 100 GLY A C 1
ATOM 816 O O . GLY A 1 100 ? 6.734 -16.278 3.281 1.00 55.44 100 GLY A O 1
ATOM 817 N N . ASN A 1 101 ? 5.610 -17.218 4.968 1.00 56.59 101 ASN A N 1
ATOM 818 C CA . ASN A 1 101 ? 5.737 -18.592 4.449 1.00 56.59 101 ASN A CA 1
ATOM 819 C C . ASN A 1 101 ? 4.568 -19.094 3.583 1.00 56.59 101 ASN A C 1
ATOM 821 O O . ASN A 1 101 ? 4.671 -20.177 3.013 1.00 56.59 101 ASN A O 1
ATOM 825 N N . SER A 1 102 ? 3.452 -18.362 3.463 1.00 62.03 102 SER A N 1
ATOM 826 C CA . SER A 1 102 ? 2.398 -18.732 2.501 1.00 62.03 102 SER A CA 1
ATOM 827 C C . SER A 1 102 ? 2.643 -18.078 1.142 1.00 62.03 102 SER A C 1
ATOM 829 O O . SER A 1 102 ? 2.896 -16.867 1.098 1.00 62.03 102 SER A O 1
ATOM 831 N N . ASP A 1 103 ? 2.534 -18.863 0.061 1.00 71.12 103 ASP A N 1
ATOM 832 C CA . ASP A 1 103 ? 2.669 -18.378 -1.316 1.00 71.12 103 ASP A CA 1
ATOM 833 C C . ASP A 1 103 ? 1.827 -17.111 -1.499 1.00 71.12 103 ASP A C 1
ATOM 835 O O . ASP A 1 103 ? 0.638 -17.061 -1.161 1.00 71.12 103 ASP A O 1
ATOM 839 N N . LEU A 1 104 ? 2.476 -16.038 -1.936 1.00 79.31 104 LEU A N 1
ATOM 840 C CA . LEU A 1 104 ? 1.795 -14.776 -2.167 1.00 79.31 104 LEU A CA 1
ATOM 841 C C . LEU A 1 104 ? 0.914 -14.954 -3.388 1.00 79.31 104 LEU A C 1
ATOM 843 O O . LEU A 1 104 ? 1.400 -15.314 -4.459 1.00 79.31 104 LEU A O 1
ATOM 847 N N . GLY A 1 105 ? -0.381 -14.675 -3.253 1.00 84.75 105 GLY A N 1
ATOM 848 C CA . GLY A 1 105 ? -1.281 -14.700 -4.399 1.00 84.75 105 GLY A CA 1
ATOM 849 C C . GLY A 1 105 ? -0.690 -13.889 -5.556 1.00 84.75 105 GLY A C 1
ATOM 850 O O . GLY A 1 105 ? -0.118 -12.817 -5.341 1.00 84.75 105 GLY A O 1
ATOM 851 N N . HIS A 1 106 ? -0.810 -14.408 -6.779 1.00 86.50 106 HIS A N 1
ATOM 852 C CA . HIS A 1 106 ? -0.296 -13.747 -7.981 1.00 86.50 106 HIS A CA 1
ATOM 853 C C . HIS A 1 106 ? -0.658 -12.244 -8.055 1.00 86.50 106 HIS A C 1
ATOM 855 O O . HIS A 1 106 ? 0.247 -11.451 -8.309 1.00 86.50 106 HIS A O 1
ATOM 861 N N . PRO A 1 107 ? -1.890 -11.803 -7.710 1.00 89.62 107 PRO A N 1
ATOM 862 C CA . PRO A 1 107 ? -2.240 -10.378 -7.710 1.00 89.62 107 PRO A CA 1
ATOM 863 C C . PRO A 1 107 ? -1.381 -9.503 -6.783 1.00 89.62 107 PRO A C 1
ATOM 865 O O . PRO A 1 107 ? -1.038 -8.380 -7.142 1.00 89.62 107 PRO A O 1
ATOM 868 N N . VAL A 1 108 ? -0.991 -10.015 -5.610 1.00 90.50 108 VAL A N 1
ATOM 869 C CA . VAL A 1 108 ? -0.164 -9.268 -4.646 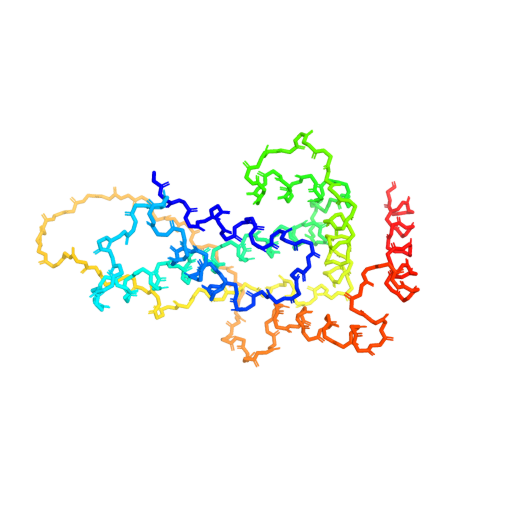1.00 90.50 108 VAL A CA 1
ATOM 870 C C . VAL A 1 108 ? 1.242 -9.075 -5.203 1.00 90.50 108 VAL A C 1
ATOM 872 O O . VAL A 1 108 ? 1.751 -7.956 -5.222 1.00 90.50 108 VAL A O 1
ATOM 875 N N . ARG A 1 109 ? 1.849 -10.151 -5.723 1.00 90.75 109 ARG A N 1
ATOM 876 C CA . ARG A 1 109 ? 3.173 -10.095 -6.365 1.00 90.75 109 ARG A CA 1
ATOM 877 C C . ARG A 1 109 ? 3.177 -9.124 -7.542 1.00 90.75 109 ARG A C 1
ATOM 879 O O . ARG A 1 109 ? 4.090 -8.315 -7.661 1.00 90.75 109 ARG A O 1
ATOM 886 N N . THR A 1 110 ? 2.131 -9.166 -8.365 1.00 91.25 110 THR A N 1
ATOM 887 C CA . THR A 1 110 ? 1.961 -8.263 -9.505 1.00 91.25 110 THR A CA 1
ATOM 888 C C . THR A 1 110 ? 1.903 -6.798 -9.072 1.00 91.25 110 THR A C 1
ATOM 890 O O . THR A 1 110 ? 2.651 -5.980 -9.605 1.00 91.25 110 THR A O 1
ATOM 893 N N . ARG A 1 111 ? 1.089 -6.458 -8.064 1.00 93.88 111 ARG A N 1
ATOM 894 C CA . ARG A 1 111 ? 1.004 -5.085 -7.541 1.00 93.88 111 ARG A CA 1
ATOM 895 C C . ARG A 1 111 ? 2.339 -4.596 -6.977 1.00 93.88 111 ARG A C 1
ATOM 897 O O . ARG A 1 111 ? 2.741 -3.469 -7.256 1.00 93.88 111 ARG A O 1
ATOM 904 N N . LEU A 1 112 ? 3.038 -5.436 -6.215 1.00 94.06 112 LEU A N 1
ATOM 905 C CA . LEU A 1 112 ? 4.350 -5.096 -5.660 1.00 94.06 112 LEU A CA 1
ATOM 906 C C . LEU A 1 112 ? 5.402 -4.885 -6.751 1.00 94.06 112 LEU A C 1
ATOM 908 O O . LEU A 1 112 ? 6.162 -3.926 -6.669 1.00 94.06 112 LEU A O 1
ATOM 912 N N . ALA A 1 113 ? 5.408 -5.711 -7.798 1.00 93.12 113 ALA A N 1
ATOM 913 C CA . ALA A 1 113 ? 6.292 -5.518 -8.945 1.00 93.12 113 ALA A CA 1
ATOM 914 C C . ALA A 1 113 ? 6.023 -4.189 -9.664 1.00 93.12 113 ALA A C 1
ATOM 916 O O . ALA A 1 113 ? 6.964 -3.483 -10.019 1.00 93.12 113 ALA A O 1
ATOM 917 N N . ILE A 1 114 ? 4.749 -3.821 -9.830 1.00 94.25 114 ILE A N 1
ATOM 918 C CA . ILE A 1 114 ? 4.361 -2.534 -10.418 1.00 94.25 114 ILE A CA 1
ATOM 919 C C . ILE A 1 114 ? 4.863 -1.368 -9.558 1.00 94.25 114 ILE A C 1
ATOM 921 O O . ILE A 1 114 ? 5.487 -0.453 -10.087 1.00 94.25 114 ILE A O 1
ATOM 925 N N . LEU A 1 115 ? 4.634 -1.411 -8.241 1.00 95.50 115 LEU A N 1
ATOM 926 C CA . LEU A 1 115 ? 5.090 -0.371 -7.310 1.00 95.50 115 LEU A CA 1
ATOM 927 C C . LEU A 1 115 ? 6.615 -0.239 -7.291 1.00 95.50 115 LEU A C 1
ATOM 929 O O . LEU A 1 115 ? 7.138 0.869 -7.368 1.00 95.50 115 LEU A O 1
ATOM 933 N N . HIS A 1 116 ? 7.324 -1.366 -7.238 1.00 94.62 116 HIS A N 1
ATOM 934 C CA . HIS A 1 116 ? 8.782 -1.395 -7.269 1.00 94.62 116 HIS A CA 1
ATOM 935 C C . HIS A 1 116 ? 9.324 -0.792 -8.568 1.00 94.62 116 HIS A C 1
ATOM 937 O O . HIS A 1 116 ? 10.280 -0.020 -8.555 1.00 94.62 116 HIS A O 1
ATOM 943 N N . ARG A 1 117 ? 8.701 -1.103 -9.711 1.00 93.88 117 ARG A N 1
ATOM 944 C CA . ARG A 1 117 ? 9.084 -0.498 -10.988 1.00 93.88 117 ARG A CA 1
ATOM 945 C C . ARG A 1 117 ? 8.782 0.993 -11.036 1.00 93.88 117 ARG A C 1
ATOM 947 O O . ARG A 1 117 ? 9.622 1.747 -11.509 1.00 93.88 117 ARG A O 1
ATOM 954 N N . PHE A 1 118 ? 7.626 1.422 -10.539 1.00 94.94 118 PHE A N 1
ATOM 955 C CA . PHE A 1 118 ? 7.304 2.843 -10.454 1.00 94.94 118 PHE A CA 1
ATOM 956 C C . PHE A 1 118 ? 8.353 3.598 -9.627 1.00 94.94 118 PHE A C 1
ATOM 958 O O . PHE A 1 118 ? 8.831 4.643 -10.062 1.00 94.94 118 PHE A O 1
ATOM 965 N N . ALA A 1 119 ? 8.746 3.048 -8.474 1.00 94.50 119 ALA A N 1
ATOM 966 C CA . ALA A 1 119 ? 9.799 3.599 -7.625 1.00 94.50 119 ALA A CA 1
ATOM 967 C C . ALA A 1 119 ? 11.141 3.687 -8.377 1.00 94.50 119 ALA A C 1
ATOM 969 O O . ALA A 1 119 ? 11.776 4.739 -8.385 1.00 94.50 119 ALA A O 1
ATOM 970 N N . TYR A 1 120 ? 11.518 2.623 -9.091 1.00 91.81 120 TYR A N 1
ATOM 971 C CA . TYR A 1 120 ? 12.727 2.584 -9.917 1.00 91.81 120 TYR A CA 1
ATOM 972 C C . TYR A 1 120 ? 12.718 3.613 -11.064 1.00 91.81 120 TYR A C 1
ATOM 974 O O . TYR A 1 120 ? 13.736 4.235 -11.352 1.00 91.81 120 TYR A O 1
ATOM 982 N N . GLU A 1 121 ? 11.572 3.823 -11.717 1.00 93.19 121 GLU A N 1
ATOM 983 C CA . GLU A 1 121 ? 11.410 4.801 -12.806 1.00 93.19 121 GLU A CA 1
ATOM 984 C C . GLU A 1 121 ? 11.358 6.255 -12.293 1.00 93.19 121 GLU A C 1
ATOM 986 O O . GLU A 1 121 ? 11.581 7.187 -13.066 1.00 93.19 121 GLU A O 1
ATOM 991 N N . ASN A 1 122 ? 11.089 6.470 -10.999 1.00 94.31 122 ASN A N 1
ATOM 992 C CA . ASN A 1 122 ? 10.893 7.794 -10.403 1.00 94.31 122 ASN A CA 1
ATOM 993 C C . ASN A 1 122 ? 11.710 7.993 -9.108 1.00 94.31 122 ASN A C 1
ATOM 995 O O . ASN A 1 122 ? 11.137 8.346 -8.073 1.00 94.31 122 ASN A O 1
ATOM 999 N N . PRO A 1 123 ? 13.050 7.839 -9.139 1.00 91.62 123 PRO A N 1
ATOM 1000 C CA . PRO A 1 123 ? 13.873 7.872 -7.928 1.00 91.62 123 PRO A CA 1
ATOM 1001 C C . PRO A 1 123 ? 13.812 9.219 -7.193 1.00 91.62 123 PRO A C 1
ATOM 1003 O O . PRO A 1 123 ? 13.851 9.267 -5.969 1.00 91.62 123 PRO A O 1
ATOM 1006 N N . HIS A 1 124 ? 13.621 10.316 -7.930 1.00 90.19 124 HIS A N 1
ATOM 1007 C CA . HIS A 1 124 ? 13.493 11.669 -7.381 1.00 90.19 124 HIS A CA 1
ATOM 1008 C C . HIS A 1 124 ? 12.298 11.855 -6.426 1.00 90.19 124 HIS A C 1
ATOM 1010 O O . HIS A 1 124 ? 12.305 12.795 -5.635 1.00 90.19 124 HIS A O 1
ATOM 1016 N N . LEU A 1 125 ? 11.278 10.988 -6.492 1.00 91.25 125 LEU A N 1
ATOM 1017 C CA . LEU A 1 125 ? 10.124 11.033 -5.586 1.00 91.25 125 LEU A CA 1
ATOM 1018 C C . LEU A 1 125 ? 10.392 10.333 -4.244 1.00 91.25 125 LEU A C 1
ATOM 1020 O O . LEU A 1 125 ? 9.644 10.544 -3.293 1.00 91.25 125 LEU A O 1
ATOM 1024 N N . LEU A 1 126 ? 11.434 9.500 -4.161 1.00 88.81 126 LEU A N 1
ATOM 1025 C CA . LEU A 1 126 ? 11.720 8.652 -2.997 1.00 88.81 126 LEU A CA 1
ATOM 1026 C C . LEU A 1 126 ? 12.595 9.340 -1.941 1.00 88.81 126 LEU A C 1
ATOM 1028 O O . LEU A 1 126 ? 12.651 8.907 -0.788 1.00 88.81 126 LEU A O 1
ATOM 1032 N N . ASP A 1 127 ? 13.266 10.430 -2.311 1.00 81.69 127 ASP A N 1
ATOM 1033 C CA . ASP A 1 127 ? 14.105 11.208 -1.394 1.00 81.69 127 ASP A CA 1
ATOM 1034 C C . ASP A 1 127 ? 13.287 12.034 -0.387 1.00 81.69 127 ASP A C 1
ATOM 1036 O O . ASP A 1 127 ? 13.840 12.626 0.547 1.00 81.69 127 ASP A O 1
ATOM 1040 N N . TRP A 1 128 ? 11.963 12.089 -0.548 1.00 71.50 128 TRP A N 1
ATOM 1041 C CA . TRP A 1 128 ? 11.087 12.913 0.275 1.00 71.50 128 TRP A CA 1
ATOM 1042 C C . TRP A 1 128 ? 10.533 12.086 1.432 1.00 71.50 128 TRP A C 1
ATOM 1044 O O . TRP A 1 128 ? 9.731 11.174 1.246 1.00 71.50 128 TRP A O 1
ATOM 1054 N N . ALA A 1 129 ? 10.954 12.400 2.658 1.00 63.28 129 ALA A N 1
ATOM 1055 C CA . ALA A 1 129 ? 10.281 11.861 3.832 1.00 63.28 129 ALA A CA 1
ATOM 1056 C C . ALA A 1 129 ? 8.885 12.496 3.934 1.00 63.28 129 ALA A C 1
ATOM 1058 O O . ALA A 1 129 ? 8.771 13.720 3.900 1.00 63.28 129 ALA A O 1
ATOM 1059 N N . GLU A 1 130 ? 7.834 11.683 4.076 1.00 66.06 130 GLU A N 1
ATOM 1060 C CA . GLU A 1 130 ? 6.525 12.202 4.478 1.00 66.06 130 GLU A CA 1
ATOM 1061 C C . GLU A 1 130 ? 6.679 12.889 5.838 1.00 66.06 130 GLU A C 1
ATOM 1063 O O . GLU A 1 130 ? 7.105 12.264 6.815 1.00 66.06 130 GLU A O 1
ATOM 1068 N N . GLU A 1 131 ? 6.337 14.175 5.906 1.00 63.41 131 GLU A N 1
ATOM 1069 C CA . GLU A 1 131 ? 6.181 14.858 7.185 1.00 63.41 131 GLU A CA 1
ATOM 1070 C C . GLU A 1 131 ? 5.037 14.180 7.948 1.00 63.41 131 GLU A C 1
ATOM 1072 O O . GLU A 1 131 ? 3.907 14.095 7.461 1.00 63.41 131 GLU A O 1
ATOM 1077 N N . GLU A 1 132 ? 5.327 13.675 9.149 1.00 61.81 132 GLU A N 1
ATOM 1078 C CA . GLU A 1 132 ? 4.269 13.279 10.073 1.00 61.81 132 GLU A CA 1
ATOM 1079 C C . GLU A 1 132 ? 3.431 14.523 10.383 1.00 61.81 132 GLU A C 1
ATOM 1081 O O . GLU A 1 132 ? 3.965 15.565 10.759 1.00 61.81 132 GLU A O 1
ATOM 1086 N N . ASP A 1 133 ? 2.117 14.430 10.184 1.00 58.88 133 ASP A N 1
ATOM 1087 C CA . ASP A 1 133 ? 1.204 15.545 10.416 1.00 58.88 133 ASP A CA 1
ATOM 1088 C C . ASP A 1 133 ? 1.276 15.972 11.893 1.00 58.88 133 ASP A C 1
ATOM 1090 O O . ASP A 1 133 ? 0.711 15.314 12.770 1.00 58.88 133 ASP A O 1
ATOM 1094 N N . GLU A 1 134 ? 1.979 17.078 12.177 1.00 53.25 134 GLU A N 1
ATOM 1095 C CA . GLU A 1 134 ? 2.182 17.607 13.536 1.00 53.25 134 GLU A CA 1
ATOM 1096 C C . GLU A 1 134 ? 0.852 17.894 14.261 1.00 53.25 134 GLU A C 1
ATOM 1098 O O . GLU A 1 134 ? 0.800 17.902 15.496 1.00 53.25 134 GLU A O 1
ATOM 1103 N N . SER A 1 135 ? -0.254 18.051 13.518 1.00 55.22 135 SER A N 1
ATOM 1104 C CA . SER A 1 135 ? -1.599 18.217 14.084 1.00 55.22 135 SER A CA 1
ATOM 1105 C C . SER A 1 135 ? -2.174 16.944 14.724 1.00 55.22 135 SER A C 1
ATOM 1107 O O . SER A 1 135 ? -3.190 17.009 15.419 1.00 55.22 135 SER A O 1
ATOM 1109 N N . LEU A 1 136 ? -1.519 15.792 14.534 1.00 53.84 136 LEU A N 1
ATOM 1110 C CA . LEU A 1 136 ? -1.859 14.511 15.159 1.00 53.84 136 LEU A CA 1
ATOM 1111 C C . LEU A 1 136 ? -1.164 14.291 16.508 1.00 53.84 136 LEU A C 1
ATOM 1113 O O . LEU A 1 136 ? -1.305 13.209 17.084 1.00 53.84 136 LEU A O 1
ATOM 1117 N N . SER A 1 137 ? -0.455 15.300 17.028 1.00 48.25 137 SER A N 1
ATOM 1118 C CA . SER A 1 137 ? 0.058 15.294 18.398 1.00 48.25 137 SER A CA 1
ATOM 1119 C C . SER A 1 137 ? -1.076 14.928 19.358 1.00 48.25 137 SER A C 1
ATOM 1121 O O . SER A 1 137 ? -2.090 15.622 19.458 1.00 48.25 137 SER A O 1
ATOM 1123 N N . THR A 1 138 ? -0.934 13.781 20.021 1.00 47.41 138 THR A N 1
ATOM 1124 C CA . THR A 1 138 ? -1.899 13.275 20.999 1.00 47.41 138 THR A CA 1
ATOM 1125 C C . THR A 1 138 ? -2.211 14.362 22.027 1.00 47.41 138 THR A C 1
ATOM 1127 O O . THR A 1 138 ? -1.266 14.941 22.566 1.00 47.41 138 THR A O 1
ATOM 1130 N N . PRO A 1 139 ? -3.488 14.627 22.366 1.00 38.22 139 PRO A N 1
ATOM 1131 C CA . PRO A 1 139 ? -3.800 15.399 23.557 1.00 38.22 139 PRO A CA 1
ATOM 1132 C C . PRO A 1 139 ? -3.230 14.621 24.743 1.00 38.22 139 PRO A C 1
ATOM 1134 O O . PRO A 1 139 ? -3.736 13.548 25.079 1.00 38.22 139 PRO A O 1
ATOM 1137 N N . SER A 1 140 ? -2.127 15.113 25.306 1.00 38.22 140 SER A N 1
ATOM 1138 C CA . SER A 1 140 ? -1.518 14.535 26.496 1.00 38.22 140 SER A CA 1
ATOM 1139 C C . SER A 1 140 ? -2.510 14.717 27.634 1.00 38.22 140 SER A C 1
ATOM 1141 O O . SER A 1 140 ? -2.727 15.825 28.118 1.00 38.22 140 SER A O 1
ATOM 1143 N N . ALA A 1 141 ? -3.182 13.639 28.014 1.00 48.66 141 ALA A N 1
ATOM 1144 C CA . ALA A 1 141 ? -3.967 13.606 29.230 1.00 48.66 141 ALA A CA 1
ATOM 1145 C C . ALA A 1 141 ? -2.990 13.406 30.388 1.00 48.66 141 ALA A C 1
ATOM 1147 O O . ALA A 1 141 ? -2.843 12.275 30.814 1.00 48.66 141 ALA A O 1
ATOM 1148 N N . GLU A 1 142 ? -2.276 14.459 30.804 1.00 38.28 142 GLU A N 1
ATOM 1149 C CA . GLU A 1 142 ? -1.556 14.551 32.088 1.00 38.28 142 GLU A CA 1
ATOM 1150 C C . GLU A 1 142 ? -0.812 15.897 32.186 1.00 38.28 142 GLU A C 1
ATOM 1152 O O . GLU A 1 142 ? 0.388 16.003 31.951 1.00 38.28 142 GLU A O 1
ATOM 1157 N N . ASP A 1 143 ? -1.548 16.947 32.553 1.00 45.25 143 ASP A N 1
ATOM 1158 C CA . ASP A 1 143 ? -0.983 18.073 33.300 1.00 45.25 143 ASP A CA 1
ATOM 1159 C C . ASP A 1 143 ? -1.076 17.721 34.793 1.00 45.25 143 ASP A C 1
ATOM 1161 O O . ASP A 1 143 ? -2.139 17.885 35.391 1.00 45.25 143 ASP A O 1
ATOM 1165 N N . ALA A 1 144 ? 0.007 17.199 35.385 1.00 41.25 144 ALA A N 1
ATOM 1166 C CA . ALA A 1 144 ? 0.387 17.439 36.786 1.00 41.25 144 ALA A CA 1
ATOM 1167 C C . ALA A 1 144 ? 1.694 16.720 37.194 1.00 41.25 144 ALA A C 1
ATOM 1169 O O . ALA A 1 144 ? 1.693 15.540 37.522 1.00 41.25 144 ALA A O 1
ATOM 1170 N N . LYS A 1 145 ? 2.742 17.543 37.345 1.00 40.97 145 LYS A N 1
ATOM 1171 C CA . LYS A 1 145 ? 3.770 17.526 38.408 1.00 40.97 145 LYS A CA 1
ATOM 1172 C C . LYS A 1 145 ? 4.888 16.461 38.404 1.00 40.97 145 LYS A C 1
ATOM 1174 O O . LYS A 1 145 ? 4.710 15.332 38.829 1.00 40.97 145 LYS A O 1
ATOM 1179 N N . ASP A 1 146 ? 6.084 16.999 38.138 1.00 35.75 146 ASP A N 1
ATOM 1180 C CA . ASP A 1 146 ? 7.281 16.920 38.996 1.00 35.75 146 ASP A CA 1
ATOM 1181 C C . ASP A 1 146 ? 8.041 15.580 39.070 1.00 35.75 146 ASP A C 1
ATOM 1183 O O . ASP A 1 146 ? 7.753 14.724 39.896 1.00 35.75 146 ASP A O 1
ATOM 1187 N N . SER A 1 147 ? 9.064 15.413 38.222 1.00 40.06 147 SER A N 1
ATOM 1188 C CA . SER A 1 147 ? 10.497 15.514 38.584 1.00 40.06 147 SER A CA 1
ATOM 1189 C C . SER A 1 147 ? 11.409 14.758 37.588 1.00 40.06 147 SER A C 1
ATOM 1191 O O . SER A 1 147 ? 10.939 13.907 36.831 1.00 40.06 147 SER A O 1
ATOM 1193 N N . PRO A 1 148 ? 12.709 15.112 37.517 1.00 53.25 148 PRO A N 1
ATOM 1194 C CA . PRO A 1 148 ? 13.606 14.806 36.405 1.00 53.25 148 PRO A CA 1
ATOM 1195 C C . PRO A 1 148 ? 14.370 13.497 36.633 1.00 53.25 148 PRO A C 1
ATOM 1197 O O . PRO A 1 148 ? 14.683 13.189 37.771 1.00 53.25 148 PRO A O 1
ATOM 1200 N N . ILE A 1 149 ? 14.739 12.779 35.568 1.00 37.97 149 ILE A N 1
ATOM 1201 C CA . ILE A 1 149 ? 15.998 12.016 35.418 1.00 37.97 149 ILE A CA 1
ATOM 1202 C C . ILE A 1 149 ? 16.042 11.475 33.981 1.00 37.97 149 ILE A C 1
ATOM 1204 O O . ILE A 1 149 ? 15.041 11.029 33.431 1.00 37.97 149 ILE A O 1
ATOM 1208 N N . GLY A 1 150 ? 17.206 11.640 33.354 1.00 48.59 150 GLY A N 1
ATOM 1209 C CA . GLY A 1 150 ? 17.392 11.594 31.912 1.00 48.59 150 GLY A CA 1
ATOM 1210 C C . GLY A 1 150 ? 17.231 10.231 31.244 1.00 48.59 150 GLY A C 1
ATOM 1211 O O . GLY A 1 150 ? 17.567 9.189 31.794 1.00 48.59 150 GLY A O 1
ATOM 1212 N N . GLU A 1 151 ? 16.845 10.302 29.973 1.00 38.19 151 GLU A N 1
ATOM 1213 C CA . GLU A 1 151 ? 17.049 9.252 28.982 1.00 38.19 151 GLU A CA 1
ATOM 1214 C C . GLU A 1 151 ? 17.583 9.865 27.676 1.00 38.19 151 GLU A C 1
ATOM 1216 O O . GLU A 1 151 ? 17.328 11.038 27.378 1.00 38.19 151 GLU A O 1
ATOM 1221 N N . PRO A 1 152 ? 18.400 9.113 26.919 1.00 42.81 152 PRO A N 1
ATOM 1222 C CA . PRO A 1 152 ? 19.307 9.673 25.933 1.00 42.81 152 PRO A CA 1
ATOM 1223 C C . PRO A 1 152 ? 18.563 10.170 24.694 1.00 42.81 152 PRO A C 1
ATOM 1225 O O . PRO A 1 152 ? 17.705 9.493 24.126 1.00 42.81 152 PRO A O 1
ATOM 1228 N N . LEU A 1 153 ? 18.965 11.361 24.245 1.00 41.47 153 LEU A N 1
ATOM 1229 C CA . LEU A 1 153 ? 18.533 11.999 23.006 1.00 41.47 153 LEU A CA 1
ATOM 1230 C C . LEU A 1 153 ? 18.644 11.019 21.830 1.00 41.47 153 LEU A C 1
ATOM 1232 O O . LEU A 1 153 ? 19.734 10.753 21.314 1.00 41.47 153 LEU A O 1
ATOM 1236 N N . LYS A 1 154 ? 17.495 10.508 21.373 1.00 44.94 154 LYS A N 1
ATOM 1237 C CA . LYS A 1 154 ? 17.372 9.827 20.084 1.00 44.94 154 LYS A CA 1
ATOM 1238 C C . LYS A 1 154 ? 17.895 10.789 19.021 1.00 44.94 154 LYS A C 1
ATOM 1240 O O . LYS A 1 154 ? 17.305 11.844 18.791 1.00 44.94 154 LYS A O 1
ATOM 1245 N N . LYS A 1 155 ? 19.029 10.447 18.403 1.00 37.12 155 LYS A N 1
ATOM 1246 C CA . LYS A 1 155 ? 19.615 11.196 17.286 1.00 37.12 155 LYS A CA 1
ATOM 1247 C C . LYS A 1 155 ? 18.572 11.306 16.172 1.00 37.12 155 LYS A C 1
ATOM 1249 O O . LYS A 1 155 ? 18.412 10.384 15.376 1.00 37.12 155 LYS A O 1
ATOM 1254 N N . LYS A 1 156 ? 17.875 12.444 16.115 1.00 43.62 156 LYS A N 1
ATOM 1255 C CA . LYS A 1 156 ? 17.087 12.876 14.959 1.00 43.62 156 LYS A CA 1
ATOM 1256 C C . LYS A 1 156 ? 18.059 12.921 13.781 1.00 43.62 156 LYS A C 1
ATOM 1258 O O . LYS A 1 156 ? 18.931 13.790 13.726 1.00 43.62 156 LYS A O 1
ATOM 1263 N N . ARG A 1 157 ? 17.971 11.947 12.873 1.00 44.59 157 ARG A N 1
ATOM 1264 C CA . ARG A 1 157 ? 18.664 12.026 11.585 1.00 44.59 157 ARG A CA 1
ATOM 1265 C C . ARG A 1 157 ? 18.133 13.283 10.893 1.00 44.59 157 ARG A C 1
ATOM 1267 O O . ARG A 1 157 ? 16.949 13.354 10.584 1.00 44.59 157 ARG A O 1
ATOM 1274 N N . LYS A 1 158 ? 18.995 14.288 10.702 1.00 43.28 158 LYS A N 1
ATOM 1275 C CA . LYS A 1 158 ? 18.730 15.423 9.809 1.00 43.28 158 LYS A CA 1
ATOM 1276 C C . LYS A 1 158 ? 18.619 14.854 8.391 1.00 43.28 158 LYS A C 1
ATOM 1278 O O . LYS A 1 158 ? 19.638 14.649 7.740 1.00 43.28 158 LYS A O 1
ATOM 1283 N N . ARG A 1 159 ? 17.403 14.527 7.952 1.00 51.34 159 ARG A N 1
ATOM 1284 C CA . ARG A 1 159 ? 17.084 14.374 6.527 1.00 51.34 159 ARG A CA 1
ATOM 1285 C C . ARG A 1 159 ? 16.716 15.752 5.973 1.00 51.34 159 ARG A C 1
ATOM 1287 O O . ARG A 1 159 ? 16.322 16.633 6.733 1.00 51.34 159 ARG A O 1
ATOM 1294 N N . GLY A 1 160 ? 17.034 15.943 4.698 1.00 43.50 160 GLY A N 1
ATOM 1295 C CA . GLY A 1 160 ? 17.312 17.224 4.064 1.00 43.50 160 GLY A CA 1
ATOM 1296 C C . GLY A 1 160 ? 16.231 18.296 4.180 1.00 43.50 160 GLY A C 1
ATOM 1297 O O . GLY A 1 160 ? 15.055 18.045 4.398 1.00 43.50 160 GLY A O 1
ATOM 1298 N N . GLN A 1 161 ? 16.723 19.514 4.009 1.00 42.03 161 GLN A N 1
ATOM 1299 C CA . GLN A 1 161 ? 16.051 20.792 3.831 1.00 42.03 161 GLN A CA 1
ATOM 1300 C C . GLN A 1 161 ? 14.907 20.704 2.799 1.00 42.03 161 GLN A C 1
ATOM 1302 O O . GLN A 1 161 ? 15.106 20.987 1.625 1.00 42.03 161 GLN A O 1
ATOM 1307 N N . GLY A 1 162 ? 13.714 20.296 3.223 1.00 44.53 162 GLY A N 1
ATOM 1308 C CA . GLY A 1 162 ? 12.517 20.263 2.387 1.00 44.53 162 GLY A CA 1
ATOM 1309 C C . GLY A 1 162 ? 11.384 20.920 3.148 1.00 44.53 162 GLY A C 1
ATOM 1310 O O . GLY A 1 162 ? 10.979 20.418 4.187 1.00 44.53 162 GLY A O 1
ATOM 1311 N N . GLY A 1 163 ? 10.927 22.082 2.683 1.00 56.53 163 GLY A N 1
ATOM 1312 C CA . GLY A 1 163 ? 9.665 22.629 3.164 1.00 56.53 163 GLY A CA 1
ATOM 1313 C C . GLY A 1 163 ? 8.513 21.706 2.773 1.00 56.53 163 GLY A C 1
ATOM 1314 O O . GLY A 1 163 ? 8.641 20.935 1.823 1.00 56.53 163 GLY A O 1
ATOM 1315 N N . ARG A 1 164 ? 7.394 21.828 3.492 1.00 61.09 164 ARG A N 1
ATOM 1316 C CA . ARG A 1 164 ? 6.136 21.113 3.257 1.00 61.09 164 ARG A CA 1
ATOM 1317 C C . ARG A 1 164 ? 5.890 20.871 1.765 1.00 61.09 164 ARG A C 1
ATOM 1319 O O . ARG A 1 164 ? 5.632 21.822 1.022 1.00 61.09 164 ARG A O 1
ATOM 1326 N N . THR A 1 165 ? 5.961 19.609 1.340 1.00 69.38 165 THR A N 1
ATOM 1327 C CA . THR A 1 165 ? 5.661 19.214 -0.039 1.00 69.38 165 THR A CA 1
ATOM 1328 C C . THR A 1 165 ? 4.277 19.738 -0.410 1.00 69.38 165 THR A C 1
ATOM 1330 O O . THR A 1 165 ? 3.314 19.603 0.354 1.00 69.38 165 THR A O 1
ATOM 1333 N N . THR A 1 166 ? 4.163 20.389 -1.567 1.00 76.75 166 THR A N 1
ATOM 1334 C CA . THR A 1 166 ? 2.870 20.871 -2.054 1.00 76.75 166 THR A CA 1
ATOM 1335 C C . THR A 1 166 ? 1.902 19.700 -2.170 1.00 76.75 166 THR A C 1
ATOM 1337 O O . THR A 1 166 ? 2.270 18.615 -2.614 1.00 76.75 166 THR A O 1
ATOM 1340 N N . LYS A 1 167 ? 0.652 19.907 -1.747 1.00 80.31 167 LYS A N 1
ATOM 1341 C CA . LYS A 1 167 ? -0.376 18.860 -1.761 1.00 80.31 167 LYS A CA 1
ATOM 1342 C C . LYS A 1 167 ? -0.471 18.228 -3.156 1.00 80.31 167 LYS A C 1
ATOM 1344 O O . LYS A 1 167 ? -0.706 18.950 -4.121 1.00 80.31 167 LYS A O 1
ATOM 1349 N N . GLY A 1 168 ? -0.336 16.905 -3.240 1.00 86.12 168 GLY A N 1
ATOM 1350 C CA . GLY A 1 168 ? -0.385 16.170 -4.507 1.00 86.12 168 GLY A CA 1
ATOM 1351 C C . GLY A 1 168 ? 0.978 15.925 -5.162 1.00 86.12 168 GLY A C 1
ATOM 1352 O O . GLY A 1 168 ? 1.057 15.189 -6.143 1.00 86.12 168 GLY A O 1
ATOM 1353 N N . GLU A 1 169 ? 2.051 16.515 -4.633 1.00 88.44 169 GLU A N 1
ATOM 1354 C CA . GLU A 1 169 ? 3.411 16.259 -5.114 1.00 88.44 169 GLU A CA 1
A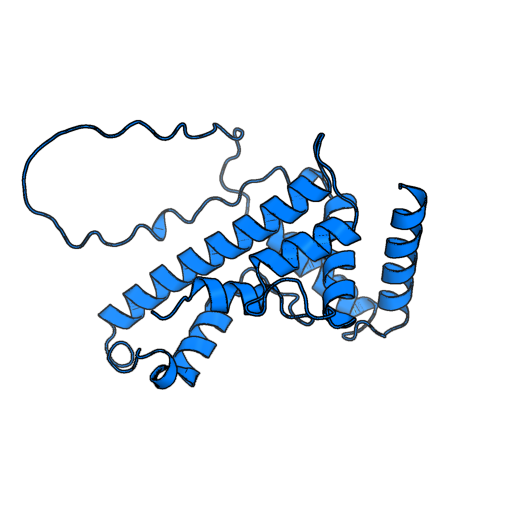TOM 1355 C C . GLU A 1 169 ? 4.125 15.159 -4.321 1.00 88.44 169 GLU A C 1
ATOM 1357 O O . GLU A 1 169 ? 5.134 14.645 -4.788 1.00 88.44 169 GLU A O 1
ATOM 1362 N N . ASP A 1 170 ? 3.604 14.760 -3.157 1.00 90.44 170 ASP A N 1
ATOM 1363 C CA . ASP A 1 170 ? 4.173 13.659 -2.381 1.00 90.44 170 ASP A CA 1
ATOM 1364 C C . ASP A 1 170 ? 4.133 12.323 -3.142 1.00 90.44 170 ASP A C 1
ATOM 1366 O O . ASP A 1 170 ? 3.323 12.116 -4.053 1.00 90.44 170 ASP A O 1
ATOM 1370 N N . PHE A 1 171 ? 5.017 11.406 -2.739 1.00 93.69 171 PHE A N 1
ATOM 1371 C CA . PHE A 1 171 ? 5.206 10.113 -3.392 1.00 93.69 171 PHE A CA 1
ATOM 1372 C C . PHE A 1 171 ? 3.889 9.352 -3.598 1.00 93.69 171 PHE A C 1
ATOM 1374 O O . PHE A 1 171 ? 3.592 8.940 -4.720 1.00 93.69 171 PHE A O 1
ATOM 1381 N N . TRP A 1 172 ? 3.067 9.196 -2.553 1.00 95.25 172 TRP A N 1
ATOM 1382 C CA . TRP A 1 172 ? 1.826 8.428 -2.668 1.00 95.25 172 TRP A CA 1
ATOM 1383 C C . TRP A 1 172 ? 0.799 9.110 -3.554 1.00 95.25 172 TRP A C 1
ATOM 1385 O O . TRP A 1 172 ? 0.174 8.423 -4.358 1.00 95.25 172 TRP A O 1
ATOM 1395 N N . SER A 1 173 ? 0.661 10.434 -3.481 1.00 94.75 173 SER A N 1
ATOM 1396 C CA . SER A 1 173 ? -0.204 11.167 -4.410 1.00 94.75 173 SER A CA 1
ATOM 1397 C C . SER A 1 173 ? 0.210 10.941 -5.871 1.00 94.75 173 SER A C 1
ATOM 1399 O O . SER A 1 173 ? -0.645 10.717 -6.729 1.00 94.75 173 SER A O 1
ATOM 1401 N N . LYS A 1 174 ? 1.516 10.919 -6.176 1.00 95.94 174 LYS A N 1
ATOM 1402 C CA . LYS A 1 174 ? 2.012 10.607 -7.529 1.00 95.94 174 LYS A CA 1
ATOM 1403 C C . LYS A 1 174 ? 1.741 9.164 -7.942 1.00 95.94 174 LYS A C 1
ATOM 1405 O O . LYS A 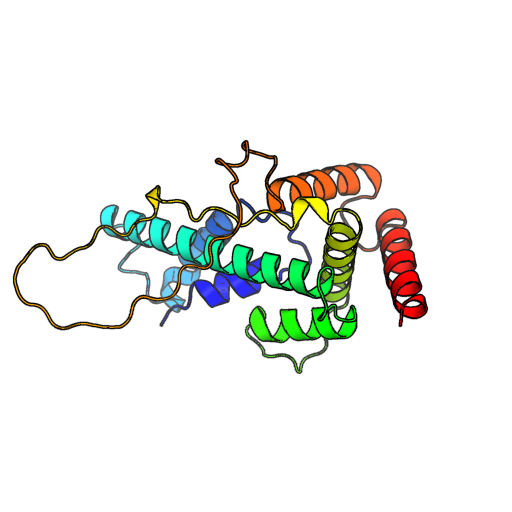1 174 ? 1.357 8.932 -9.089 1.00 95.94 174 LYS A O 1
ATOM 1410 N N . 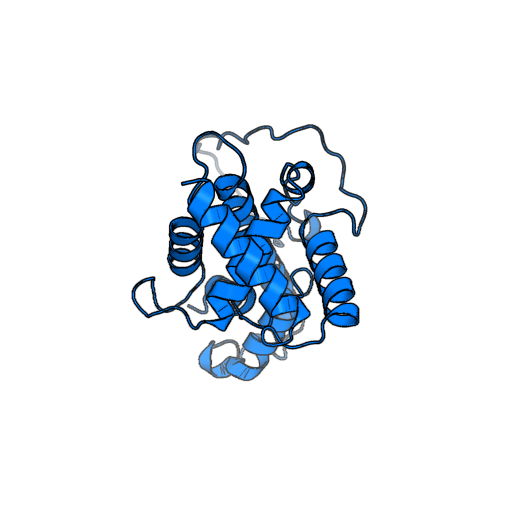VAL A 1 175 ? 1.910 8.212 -7.025 1.00 96.19 175 VAL A N 1
ATOM 1411 C CA . VAL A 1 175 ? 1.577 6.797 -7.251 1.00 96.19 175 VAL A CA 1
ATOM 1412 C C . VAL A 1 175 ? 0.086 6.638 -7.569 1.00 96.19 175 VAL A C 1
ATOM 1414 O O . VAL A 1 175 ? -0.256 5.995 -8.560 1.00 96.19 175 VAL A O 1
ATOM 1417 N N . GLU A 1 176 ? -0.800 7.251 -6.779 1.00 96.88 176 GLU A N 1
ATOM 1418 C CA . GLU A 1 176 ? -2.255 7.225 -6.992 1.00 96.88 176 GLU A CA 1
ATOM 1419 C C . GLU A 1 176 ? -2.629 7.793 -8.364 1.00 96.88 176 GLU A C 1
ATOM 1421 O O . GLU A 1 176 ? -3.288 7.118 -9.157 1.00 96.88 176 GLU A O 1
ATOM 1426 N N . MET A 1 177 ? -2.137 8.995 -8.688 1.00 96.69 177 MET A N 1
ATOM 1427 C CA . MET A 1 177 ? -2.370 9.632 -9.988 1.00 96.69 177 MET A CA 1
ATOM 1428 C C . MET A 1 177 ? -1.891 8.763 -11.154 1.00 96.69 177 MET A C 1
ATOM 1430 O O . MET A 1 177 ? -2.548 8.689 -12.196 1.00 96.69 177 MET A O 1
ATOM 1434 N N . TRP A 1 178 ? -0.743 8.102 -10.996 1.00 96.94 178 TRP A N 1
ATOM 1435 C CA . TRP A 1 178 ? -0.217 7.196 -12.006 1.00 96.94 178 TRP A CA 1
ATOM 1436 C C . TRP A 1 178 ? -1.121 5.974 -12.186 1.00 96.94 178 TRP A C 1
ATOM 1438 O O . TRP A 1 178 ? -1.465 5.648 -13.325 1.00 96.94 178 TRP A O 1
ATOM 1448 N N . PHE A 1 179 ? -1.566 5.335 -11.098 1.00 96.19 179 PHE A N 1
ATOM 1449 C CA . PHE A 1 179 ? -2.495 4.207 -11.180 1.00 96.19 179 PHE A CA 1
ATOM 1450 C C . PHE A 1 179 ? -3.810 4.604 -11.843 1.00 96.19 179 PHE A C 1
ATOM 1452 O O . PHE A 1 179 ? -4.257 3.895 -12.742 1.00 96.19 179 PHE A O 1
ATOM 1459 N N . GLU A 1 180 ? -4.397 5.742 -11.473 1.00 95.75 180 GLU A N 1
ATOM 1460 C CA . GLU A 1 180 ? -5.631 6.238 -12.089 1.00 95.75 180 GLU A CA 1
ATOM 1461 C C . GLU A 1 180 ? -5.466 6.477 -13.596 1.00 95.75 180 GLU A C 1
ATOM 1463 O O . GLU A 1 180 ? -6.328 6.101 -14.396 1.00 95.75 180 GLU A O 1
ATOM 1468 N N . ALA A 1 181 ? -4.349 7.081 -14.012 1.00 96.56 181 ALA A N 1
ATOM 1469 C CA . ALA A 1 181 ? -4.055 7.301 -15.424 1.00 96.56 181 ALA A CA 1
ATOM 1470 C C . ALA A 1 181 ? -3.889 5.974 -16.184 1.00 96.56 181 ALA A C 1
ATOM 1472 O O . ALA A 1 181 ? -4.398 5.829 -17.299 1.00 96.56 181 ALA A O 1
ATOM 1473 N N . ARG A 1 182 ? -3.210 4.989 -15.583 1.00 95.56 182 ARG A N 1
ATOM 1474 C CA . ARG A 1 182 ? -3.013 3.667 -16.189 1.00 95.56 182 ARG A CA 1
ATOM 1475 C C . ARG A 1 182 ? -4.274 2.821 -16.201 1.00 95.56 182 ARG A C 1
ATOM 1477 O O . ARG A 1 182 ? -4.502 2.157 -17.202 1.00 95.56 182 ARG A O 1
ATOM 1484 N N . GLN A 1 183 ? -5.132 2.893 -15.190 1.00 94.69 183 GLN A N 1
ATOM 1485 C CA . GLN A 1 183 ? -6.436 2.224 -15.213 1.00 94.69 183 GLN A CA 1
ATOM 1486 C C . GLN A 1 183 ? -7.322 2.757 -16.339 1.00 94.69 183 GLN A C 1
ATOM 1488 O O . GLN A 1 183 ? -7.880 1.972 -17.098 1.00 94.69 183 GLN A O 1
ATOM 1493 N N . LYS A 1 184 ? -7.356 4.079 -16.557 1.00 95.81 184 LYS A N 1
ATOM 1494 C CA . LYS A 1 184 ? -8.076 4.666 -17.703 1.00 95.81 184 LYS A CA 1
ATOM 1495 C C . LYS A 1 184 ? -7.557 4.165 -19.054 1.00 95.81 184 LYS A C 1
ATOM 1497 O O . LYS A 1 184 ? -8.326 4.068 -20.004 1.00 95.81 184 LYS A O 1
ATOM 1502 N N . GLN A 1 185 ? -6.260 3.877 -19.150 1.00 96.25 185 GLN A N 1
ATOM 1503 C CA . GLN A 1 185 ? -5.623 3.449 -20.395 1.00 96.25 185 GLN A CA 1
ATOM 1504 C C . GLN A 1 185 ? -5.674 1.929 -20.617 1.00 96.25 185 GLN A C 1
ATOM 1506 O O . GLN A 1 185 ? -5.820 1.476 -21.750 1.00 96.25 185 GLN A O 1
ATOM 1511 N N . TRP A 1 186 ? -5.476 1.143 -19.561 1.00 95.88 186 TRP A N 1
ATOM 1512 C CA . TRP A 1 186 ? -5.237 -0.301 -19.621 1.00 95.88 186 TRP A CA 1
ATOM 1513 C C . TRP A 1 186 ? -6.393 -1.121 -19.041 1.00 95.88 186 TRP A C 1
ATOM 1515 O O . TRP A 1 186 ? -6.485 -2.308 -19.335 1.00 95.88 186 TRP A O 1
ATOM 1525 N N . GLY A 1 187 ? -7.298 -0.494 -18.291 1.00 93.94 187 GLY A N 1
ATOM 1526 C CA . GLY A 1 187 ? -8.431 -1.113 -17.610 1.00 93.94 187 GLY A CA 1
ATOM 1527 C C . GLY A 1 187 ? -8.167 -1.411 -16.130 1.00 93.94 187 GLY A C 1
ATOM 1528 O O . GLY A 1 187 ? -7.053 -1.266 -15.622 1.00 93.94 187 GLY A O 1
ATOM 1529 N N . ASP A 1 188 ? -9.214 -1.872 -15.446 1.00 90.50 188 ASP A N 1
ATOM 1530 C CA . ASP A 1 188 ? -9.250 -1.972 -13.976 1.00 90.50 188 ASP A CA 1
ATOM 1531 C C . ASP A 1 188 ? -8.732 -3.313 -13.428 1.00 90.50 188 ASP A C 1
ATOM 1533 O O . ASP A 1 188 ? -8.686 -3.525 -12.219 1.00 90.50 188 ASP A O 1
ATOM 1537 N N . SER A 1 189 ? -8.347 -4.241 -14.308 1.00 89.38 189 SER A N 1
ATOM 1538 C CA . SER A 1 189 ? -7.871 -5.574 -13.929 1.00 89.38 189 SER A CA 1
ATOM 1539 C C . SER A 1 189 ? -6.421 -5.796 -14.333 1.00 89.38 189 SER A C 1
ATOM 1541 O O . SER A 1 189 ? -6.043 -5.570 -15.486 1.00 89.38 189 SER A O 1
ATOM 1543 N N . TRP A 1 190 ? -5.629 -6.347 -13.410 1.00 86.62 190 TRP A N 1
ATOM 1544 C CA . TRP A 1 190 ? -4.225 -6.710 -13.631 1.00 86.62 190 TRP A CA 1
ATOM 1545 C C . TRP A 1 190 ? -4.012 -7.696 -14.790 1.00 86.62 190 TRP A C 1
ATOM 1547 O O . TRP A 1 190 ? -2.912 -7.768 -15.328 1.00 86.62 190 TRP A O 1
ATOM 1557 N N . GLY A 1 191 ? -5.051 -8.440 -15.187 1.00 87.19 191 GLY A N 1
ATOM 1558 C CA . GLY A 1 191 ? -5.007 -9.386 -16.309 1.00 87.19 191 GLY A CA 1
ATOM 1559 C C . GLY A 1 191 ? -5.273 -8.767 -17.683 1.00 87.19 191 GLY A C 1
ATOM 1560 O O . GLY A 1 191 ? -5.253 -9.472 -18.688 1.00 87.19 191 GLY A O 1
ATOM 1561 N N . THR A 1 192 ? -5.551 -7.466 -17.764 1.00 92.00 192 THR A N 1
ATOM 1562 C CA . THR A 1 192 ? -5.712 -6.798 -19.064 1.00 92.00 192 THR A CA 1
ATOM 1563 C C . THR A 1 192 ? -4.385 -6.775 -19.838 1.00 92.00 192 THR A C 1
ATOM 1565 O O . THR A 1 192 ? -3.306 -6.835 -19.231 1.00 92.00 192 THR A O 1
ATOM 1568 N N . PRO A 1 193 ? -4.420 -6.667 -21.181 1.00 93.69 193 PRO A N 1
ATOM 1569 C CA . PRO A 1 193 ? -3.205 -6.707 -21.994 1.00 93.69 193 PRO A CA 1
ATOM 1570 C C . PRO A 1 193 ? -2.170 -5.638 -21.617 1.00 93.69 193 PRO A C 1
ATOM 1572 O O . PRO A 1 193 ? -0.976 -5.928 -21.605 1.00 93.69 193 PRO A O 1
ATOM 1575 N N . GLY A 1 194 ? -2.617 -4.424 -21.265 1.00 93.06 194 GLY A N 1
ATOM 1576 C CA . GLY A 1 194 ? -1.727 -3.325 -20.877 1.00 93.06 194 GLY A CA 1
ATOM 1577 C C . GLY A 1 194 ? -0.964 -3.612 -19.583 1.00 93.06 194 GLY A C 1
ATOM 1578 O O . GLY A 1 194 ? 0.265 -3.526 -19.562 1.00 93.06 194 GLY A O 1
ATOM 1579 N N . TRP A 1 195 ? -1.675 -4.040 -18.533 1.00 93.06 195 TRP A N 1
ATOM 1580 C CA . TRP A 1 195 ? -1.052 -4.432 -17.267 1.00 93.06 195 TRP A CA 1
ATOM 1581 C C . TRP A 1 195 ? -0.138 -5.650 -17.436 1.00 93.06 195 TRP A C 1
ATOM 1583 O O . TRP A 1 195 ? 0.998 -5.626 -16.969 1.00 93.06 195 TRP A O 1
ATOM 1593 N N . THR A 1 196 ? -0.579 -6.670 -18.177 1.00 91.56 196 THR A N 1
ATOM 1594 C CA . THR A 1 196 ? 0.214 -7.884 -18.429 1.00 91.56 196 THR A CA 1
ATOM 1595 C C . THR A 1 196 ? 1.526 -7.556 -19.139 1.00 91.56 196 THR A C 1
ATOM 1597 O O . THR A 1 196 ? 2.589 -7.981 -18.691 1.00 91.56 196 THR A O 1
ATOM 1600 N N . ALA A 1 197 ? 1.484 -6.744 -20.201 1.00 92.50 197 ALA A N 1
ATOM 1601 C CA . ALA A 1 197 ? 2.684 -6.325 -20.919 1.00 92.50 197 ALA A CA 1
ATOM 1602 C C . ALA A 1 197 ? 3.647 -5.543 -20.011 1.00 92.50 197 ALA A C 1
ATOM 1604 O O . ALA A 1 197 ? 4.849 -5.817 -20.003 1.00 92.50 197 ALA A O 1
ATOM 1605 N N . TYR A 1 198 ? 3.128 -4.610 -19.204 1.00 91.88 198 TYR A N 1
ATOM 1606 C CA . TYR A 1 198 ? 3.942 -3.846 -18.259 1.00 91.88 198 TYR A CA 1
ATOM 1607 C C . TYR A 1 198 ? 4.608 -4.757 -17.218 1.00 91.88 198 TYR A C 1
ATOM 1609 O O . TYR A 1 198 ? 5.811 -4.650 -16.977 1.00 91.88 198 TYR A O 1
ATOM 1617 N N . VAL A 1 199 ? 3.868 -5.704 -16.642 1.00 89.44 199 VAL A N 1
ATOM 1618 C CA . VAL A 1 199 ? 4.376 -6.644 -15.631 1.00 89.44 199 VAL A CA 1
ATOM 1619 C C . VAL A 1 199 ? 5.398 -7.609 -16.230 1.00 89.44 199 VAL A C 1
ATOM 1621 O O . VAL A 1 199 ? 6.466 -7.787 -15.650 1.00 89.44 199 VAL A O 1
ATOM 1624 N N . CYS A 1 200 ? 5.142 -8.171 -17.415 1.00 88.12 200 CYS A N 1
ATOM 1625 C CA . CYS A 1 200 ? 6.098 -9.036 -18.109 1.00 88.12 200 CYS A CA 1
ATOM 1626 C C . CYS A 1 200 ? 7.426 -8.319 -18.374 1.00 88.12 200 CYS A C 1
ATOM 1628 O O . CYS A 1 200 ? 8.485 -8.874 -18.087 1.00 88.12 200 CYS A O 1
ATOM 1630 N N . LEU A 1 201 ? 7.377 -7.072 -18.858 1.00 88.19 201 LEU A N 1
ATOM 1631 C CA . LEU A 1 201 ? 8.578 -6.252 -19.041 1.00 88.19 201 LEU A CA 1
ATOM 1632 C C . LEU A 1 201 ? 9.305 -6.007 -17.715 1.00 88.19 201 LEU A C 1
ATOM 1634 O O . LEU A 1 201 ? 10.527 -6.067 -17.672 1.00 88.19 201 LEU A O 1
ATOM 1638 N N . THR A 1 202 ? 8.559 -5.774 -16.634 1.00 85.75 202 THR A N 1
ATOM 1639 C CA . THR A 1 202 ? 9.119 -5.552 -15.291 1.00 85.75 202 THR A CA 1
ATOM 1640 C C . THR A 1 202 ? 9.901 -6.764 -14.798 1.00 85.75 202 THR A C 1
ATOM 1642 O O . THR A 1 202 ? 11.051 -6.639 -14.389 1.00 85.75 202 THR A O 1
ATOM 1645 N N . VAL A 1 203 ? 9.289 -7.947 -14.868 1.00 80.62 203 VAL A N 1
ATOM 1646 C CA . VAL A 1 203 ? 9.922 -9.201 -14.442 1.00 80.62 203 VAL A CA 1
ATOM 1647 C C . VAL A 1 203 ? 11.133 -9.514 -15.319 1.00 80.62 203 VAL A C 1
ATOM 1649 O O . VAL A 1 203 ? 12.175 -9.912 -14.809 1.00 80.62 203 VAL A O 1
ATOM 1652 N N . TRP A 1 204 ? 11.028 -9.289 -16.630 1.00 80.06 204 TRP A N 1
ATOM 1653 C CA . TRP A 1 204 ? 12.128 -9.532 -17.560 1.00 80.06 204 TRP A CA 1
ATOM 1654 C C . TRP A 1 204 ? 13.327 -8.605 -17.333 1.00 80.06 204 TRP A C 1
ATOM 1656 O O . TRP A 1 204 ? 14.464 -9.070 -17.367 1.00 80.06 204 TRP A O 1
ATOM 1666 N N . LEU A 1 205 ? 13.089 -7.312 -17.085 1.00 76.12 205 LEU A N 1
ATOM 1667 C CA . LEU A 1 205 ? 14.152 -6.357 -16.757 1.00 76.12 205 LEU A CA 1
ATOM 1668 C C . LEU A 1 205 ? 14.883 -6.765 -15.477 1.00 76.12 205 LEU A C 1
ATOM 1670 O O . LEU A 1 205 ? 16.108 -6.729 -15.447 1.00 76.12 205 LEU A O 1
ATOM 1674 N N . HIS A 1 206 ? 14.146 -7.227 -14.466 1.00 70.81 206 HIS A N 1
ATOM 1675 C CA . HIS A 1 206 ? 14.743 -7.688 -13.215 1.00 70.81 206 HIS A CA 1
ATOM 1676 C C . HIS A 1 206 ? 15.612 -8.929 -13.376 1.00 70.81 206 HIS A C 1
ATOM 1678 O O . HIS A 1 206 ? 16.708 -8.956 -12.835 1.00 70.81 206 HIS A O 1
ATOM 1684 N N . ILE A 1 207 ? 15.193 -9.902 -14.189 1.00 68.00 207 ILE A N 1
ATOM 1685 C CA . ILE A 1 207 ? 16.012 -11.092 -14.489 1.00 68.00 207 ILE A CA 1
ATOM 1686 C C . ILE A 1 207 ? 17.335 -10.721 -15.179 1.00 68.00 207 ILE A C 1
ATOM 1688 O O . ILE A 1 207 ? 18.308 -11.454 -15.067 1.00 68.00 207 ILE A O 1
ATOM 1692 N N . LYS A 1 208 ? 17.382 -9.612 -15.926 1.00 61.25 208 LYS A N 1
ATOM 1693 C CA . LYS A 1 208 ? 18.593 -9.185 -16.642 1.00 61.25 208 LYS A CA 1
ATOM 1694 C C . LYS A 1 208 ? 19.561 -8.342 -15.817 1.00 61.25 208 LYS A C 1
ATOM 1696 O O . LYS A 1 208 ? 20.701 -8.185 -16.246 1.00 61.25 208 LYS A O 1
ATOM 1701 N N . LEU A 1 209 ? 19.093 -7.741 -14.727 1.00 55.75 209 LEU A N 1
ATOM 1702 C CA . LEU A 1 209 ? 19.892 -6.857 -13.872 1.00 55.75 209 LEU A CA 1
ATOM 1703 C C . LEU A 1 209 ? 20.505 -7.589 -12.666 1.00 55.75 209 LEU A C 1
ATOM 1705 O O . LEU A 1 209 ? 21.367 -7.019 -12.003 1.00 55.75 209 LEU A O 1
ATOM 1709 N N . THR A 1 210 ? 20.083 -8.831 -12.414 1.00 50.91 210 THR A N 1
ATOM 1710 C CA . THR A 1 210 ? 20.677 -9.796 -11.470 1.00 50.91 210 THR A CA 1
ATOM 1711 C C . THR A 1 210 ? 21.607 -10.766 -12.180 1.00 50.91 210 THR A C 1
ATOM 1713 O O . THR A 1 210 ? 22.688 -11.059 -11.630 1.00 50.91 210 THR A O 1
#

Secondary structure (DSSP, 8-state):
---HHHHHHHHHT-TT----TTHHHHHHHHHHHTTTTTT-TTTTT-HHHHHHHHHHHHHHHHHHHHHHHHHHHHHHSSTT---HHHHHHHHHHHH-TT-TTSPPPHHHHHHHHHHHHHHHH-GGGTT-PPPP-GGG----------------------------PPTT-SHHHHHHHHHHHHHHHH-SSTTSHHHHHHHHHHHHHHHHH-

pLDDT: mean 82.39, std 18.56, range [35.75, 97.25]